Protein AF-A0A7Y4VKP8-F1 (afdb_monomer_lite)

Foldseek 3Di:
DPVVVVVVVVVVVVVVVVVVVVVVVVVVVVVVVVVVVVVVVVVVVVVVVVVVVVVVVVVVVVVVVVVVVVVLVVVLVVVLVVLLVVLVVLVVPDDPVLVVVLLVVVCVVPVPPQDDDLVRLQVVLVVVVPVDDSVCSSCVSCVSNLVSVCVNLVSLPVSPPDLVVSLVSLLVSLVSDDLSRLVSNVCVQSRDPVHHPPCCVSNVCNNCPPVPPDDPCVVVVVVD

pLDDT: mean 76.32, std 16.02, range [33.31, 97.38]

Sequence (224 aa):
IDKYLSYEQGGQFGDRFGATTSLFGGLTIVGLLYTIFLQREDLKIARETNRLSIEELQISNSRFAEQNKVLELQRFETTFFNLLNNLYNSRKKGSLQEAQEVHNQFYRSFNNFDCLDIKELQIRFNAKSQNISTHDHYLNYYEQFVRTFYAITDRVVSEIINEHDQDKYFKILSVSMNSRDRLMLWYFLNLRVNGRPIIYATYSQVIFKGLKTFHKSHKALLES

Radius of gyration: 43.33 Å; chains: 1; bounding box: 67×32×143 Å

Structure (mmCIF, N/CA/C/O backbone):
data_AF-A0A7Y4VKP8-F1
#
_entry.id   AF-A0A7Y4VKP8-F1
#
loop_
_atom_site.group_PDB
_atom_site.id
_atom_site.type_symbol
_atom_site.label_atom_id
_atom_site.label_alt_id
_atom_site.label_comp_id
_atom_site.label_asym_id
_atom_site.label_entity_id
_atom_site.label_seq_id
_atom_site.pdbx_PDB_ins_code
_atom_site.Cartn_x
_atom_site.Cartn_y
_atom_site.Cartn_z
_atom_site.occupancy
_atom_site.B_iso_or_equiv
_atom_site.auth_seq_id
_atom_site.auth_comp_id
_atom_site.auth_asym_id
_atom_site.auth_atom_id
_atom_site.pdbx_PDB_model_num
ATOM 1 N N . ILE A 1 1 ? -36.873 -17.073 104.212 1.00 52.22 1 ILE A N 1
ATOM 2 C CA . ILE A 1 1 ? -37.670 -16.085 103.441 1.00 52.22 1 ILE A CA 1
ATOM 3 C C . ILE A 1 1 ? -36.797 -15.385 102.382 1.00 52.22 1 ILE A C 1
ATOM 5 O O . ILE A 1 1 ? -37.314 -14.997 101.345 1.00 52.22 1 ILE A O 1
ATOM 9 N N . ASP A 1 2 ? -35.466 -15.388 102.522 1.00 55.72 2 ASP A N 1
ATOM 10 C CA . ASP A 1 2 ? -34.542 -14.656 101.631 1.00 55.72 2 ASP A CA 1
ATOM 11 C C . ASP A 1 2 ? -34.340 -15.215 100.212 1.00 55.72 2 ASP A C 1
ATOM 13 O O . ASP A 1 2 ? -33.911 -14.491 99.317 1.00 55.72 2 ASP A O 1
ATOM 17 N N . LYS A 1 3 ? -34.684 -16.484 99.951 1.00 54.81 3 LYS A N 1
ATOM 18 C CA . LYS A 1 3 ? -34.495 -17.092 98.618 1.00 54.81 3 LYS A CA 1
ATOM 19 C C . LYS A 1 3 ? -35.483 -16.565 97.563 1.00 54.81 3 LYS A C 1
ATOM 21 O O . LYS A 1 3 ? -35.182 -16.622 96.375 1.00 54.81 3 LYS A O 1
ATOM 26 N N . TYR A 1 4 ? -36.634 -16.039 97.990 1.00 54.97 4 TYR A N 1
ATOM 27 C CA . TYR A 1 4 ? -37.678 -15.537 97.089 1.00 54.97 4 TYR A CA 1
ATOM 28 C C . TYR A 1 4 ? -37.462 -14.064 96.691 1.00 54.97 4 TYR A C 1
ATOM 30 O O . TYR A 1 4 ? -37.666 -13.731 95.528 1.00 54.97 4 TYR A O 1
ATOM 38 N N . LEU A 1 5 ? -36.916 -13.220 97.583 1.00 55.19 5 LEU A N 1
ATOM 39 C CA . LEU A 1 5 ? -36.552 -11.827 97.257 1.00 55.19 5 LEU A CA 1
ATOM 40 C C . LEU A 1 5 ? -35.440 -11.725 96.195 1.00 55.19 5 LEU A C 1
ATOM 42 O O . LEU A 1 5 ? -35.451 -10.813 95.372 1.00 55.19 5 LEU A O 1
ATOM 46 N N . SER A 1 6 ? -34.496 -12.671 96.181 1.00 56.91 6 SER A N 1
ATOM 47 C CA . SER A 1 6 ? -33.396 -12.696 95.204 1.00 56.91 6 SER A CA 1
ATOM 48 C C . SER A 1 6 ? -33.865 -13.018 93.775 1.00 56.91 6 SER A C 1
ATOM 50 O O . SER A 1 6 ? -33.322 -12.469 92.817 1.00 56.91 6 SER A O 1
ATOM 52 N N . TYR A 1 7 ? -34.895 -13.858 93.621 1.00 57.22 7 TYR A N 1
ATOM 53 C CA . TYR A 1 7 ? -35.479 -14.193 92.315 1.00 57.22 7 TYR A CA 1
ATOM 54 C C . TYR A 1 7 ? -36.315 -13.042 91.742 1.00 57.22 7 TYR A C 1
ATOM 56 O O . TYR A 1 7 ? -36.283 -12.795 90.539 1.00 57.22 7 TYR A O 1
ATOM 64 N N . GLU A 1 8 ? -37.025 -12.309 92.598 1.00 59.91 8 GLU A N 1
ATOM 65 C CA . GLU A 1 8 ? -37.875 -11.180 92.207 1.00 59.91 8 GLU A CA 1
ATOM 66 C C . GLU A 1 8 ? -37.045 -9.945 91.806 1.00 59.91 8 GLU A C 1
ATOM 68 O O . GLU A 1 8 ? -37.351 -9.275 90.816 1.00 59.91 8 GLU A O 1
ATOM 73 N N . GLN A 1 9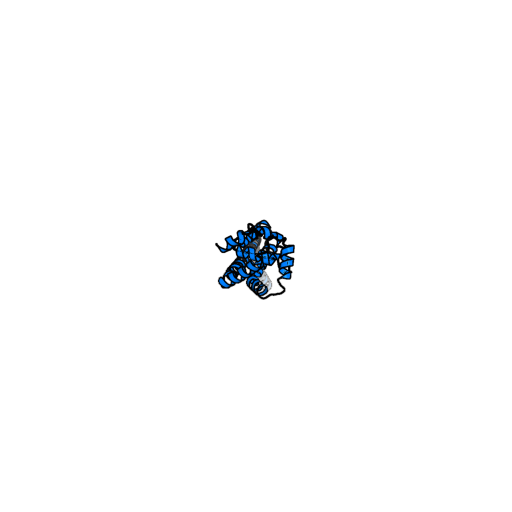 ? -35.914 -9.711 92.486 1.00 55.91 9 GLN A N 1
ATOM 74 C CA . GLN A 1 9 ? -34.922 -8.704 92.087 1.00 55.91 9 GLN A CA 1
ATOM 75 C C . GLN A 1 9 ? -34.218 -9.063 90.768 1.00 55.91 9 GLN A C 1
ATOM 77 O O . GLN A 1 9 ? -34.020 -8.183 89.932 1.00 55.91 9 GLN A O 1
ATOM 82 N N . GLY A 1 10 ? -33.890 -10.342 90.541 1.00 62.06 10 GLY A N 1
ATOM 83 C CA . GLY A 1 10 ? -33.348 -10.826 89.263 1.00 62.06 10 GLY A CA 1
ATOM 84 C C . GLY A 1 10 ? -34.360 -10.765 88.110 1.00 62.06 10 GLY A C 1
ATOM 85 O O . GLY A 1 10 ? -33.985 -10.437 86.985 1.00 62.06 10 GLY A O 1
ATOM 86 N N . GLY A 1 11 ? -35.644 -11.003 88.399 1.00 63.94 11 GLY A N 1
ATOM 87 C CA . GLY A 1 11 ? -36.757 -10.880 87.457 1.00 63.94 11 GLY A CA 1
ATOM 88 C C . GLY A 1 11 ? -37.003 -9.441 86.996 1.00 63.94 11 GLY A C 1
ATOM 89 O O . GLY A 1 11 ? -37.041 -9.199 85.795 1.00 63.94 11 GLY A O 1
ATOM 90 N N . GLN A 1 12 ? -37.073 -8.463 87.910 1.00 61.22 12 GLN A N 1
ATOM 91 C CA . GLN A 1 12 ? -37.215 -7.038 87.550 1.00 61.22 12 GLN A CA 1
ATOM 92 C C . GLN A 1 12 ? -35.986 -6.461 86.831 1.00 61.22 12 GLN A C 1
ATOM 94 O O . GLN A 1 12 ? -36.124 -5.559 86.000 1.00 61.22 12 GLN A O 1
ATOM 99 N N . PHE A 1 13 ? -34.784 -6.961 87.140 1.00 57.34 13 PHE A N 1
ATOM 100 C CA . PHE A 1 13 ? -33.581 -6.621 86.379 1.00 57.34 13 PHE A CA 1
ATOM 101 C C . PHE A 1 13 ? -33.689 -7.193 84.957 1.00 57.34 13 PHE A C 1
ATOM 103 O O . PHE A 1 13 ? -33.554 -6.450 83.987 1.00 57.34 13 PHE A O 1
ATOM 110 N N . GLY A 1 14 ? -34.032 -8.479 84.823 1.00 60.28 14 GLY A N 1
ATOM 111 C CA . GLY A 1 14 ? -34.252 -9.147 83.536 1.00 60.28 14 GLY A CA 1
ATOM 112 C C . GLY A 1 14 ? -35.316 -8.480 82.656 1.00 60.28 14 GLY A C 1
ATOM 113 O O . GLY A 1 14 ? -35.100 -8.346 81.454 1.00 60.28 14 GLY A O 1
ATOM 114 N N . ASP A 1 15 ? -36.404 -7.976 83.241 1.00 65.88 15 ASP A N 1
ATOM 115 C CA . ASP A 1 15 ? -37.512 -7.329 82.518 1.00 65.88 15 ASP A CA 1
ATOM 116 C C . ASP A 1 15 ? -37.100 -5.984 81.872 1.00 65.88 15 ASP A C 1
ATOM 118 O O . ASP A 1 15 ? -37.470 -5.668 80.739 1.00 65.88 15 ASP A O 1
ATOM 122 N N . ARG A 1 16 ? -36.229 -5.207 82.538 1.00 65.19 16 ARG A N 1
ATOM 123 C CA . ARG A 1 16 ? -35.669 -3.949 81.994 1.00 65.19 16 ARG A CA 1
ATOM 124 C C . ARG A 1 16 ? -34.599 -4.189 80.923 1.00 65.19 16 ARG A C 1
ATOM 126 O O . ARG A 1 16 ? -34.501 -3.420 79.959 1.00 65.19 16 ARG A O 1
ATOM 133 N N . PHE A 1 17 ? -33.815 -5.261 81.058 1.00 67.88 17 PHE A N 1
ATOM 134 C CA . PHE A 1 17 ? -32.862 -5.675 80.023 1.00 67.88 17 PHE A CA 1
ATOM 135 C C . PHE A 1 17 ? -33.572 -6.275 78.803 1.00 67.88 17 PHE A C 1
ATOM 137 O O . PHE A 1 17 ? -33.171 -5.974 77.684 1.00 67.88 17 PHE A O 1
ATOM 144 N N . GLY A 1 18 ? -34.683 -6.998 78.979 1.00 67.50 18 GLY A N 1
ATOM 145 C CA . GLY A 1 18 ? -35.498 -7.530 77.882 1.00 67.50 18 GLY A CA 1
ATOM 146 C C . GLY A 1 18 ? -36.061 -6.446 76.955 1.00 67.50 18 GLY A C 1
ATOM 147 O O . GLY A 1 18 ? -35.954 -6.565 75.731 1.00 67.50 18 GLY A O 1
ATOM 148 N N . ALA A 1 19 ? -36.580 -5.347 77.516 1.00 73.44 19 ALA A N 1
ATOM 149 C CA . ALA A 1 19 ? -37.045 -4.194 76.737 1.00 73.44 19 ALA A CA 1
ATOM 150 C C . ALA A 1 19 ? -35.902 -3.515 75.955 1.00 73.44 19 ALA A C 1
ATOM 152 O O . ALA A 1 19 ? -36.059 -3.171 74.784 1.00 73.44 19 ALA A O 1
ATOM 153 N N . THR A 1 20 ? -34.726 -3.385 76.575 1.00 78.62 20 THR A N 1
ATOM 154 C CA . THR A 1 20 ? -33.538 -2.775 75.957 1.00 78.62 20 THR A CA 1
ATOM 155 C C . THR A 1 20 ? -32.965 -3.657 74.842 1.00 78.62 20 THR A C 1
ATOM 157 O O . THR A 1 20 ? -32.691 -3.172 73.747 1.00 78.62 20 THR A O 1
ATOM 160 N N . THR A 1 21 ? -32.850 -4.968 75.067 1.00 77.81 21 THR A N 1
ATOM 161 C CA . THR A 1 21 ? -32.411 -5.948 74.060 1.00 77.81 21 THR A CA 1
ATOM 162 C C . THR A 1 21 ? -33.380 -6.018 72.881 1.00 77.81 21 THR A C 1
ATOM 164 O O . THR A 1 21 ? -32.940 -6.087 71.735 1.00 77.81 21 THR A O 1
ATOM 167 N N . SER A 1 22 ? -34.688 -5.930 73.134 1.00 78.75 22 SER A N 1
ATOM 168 C CA . SER A 1 22 ? -35.703 -5.892 72.073 1.00 78.75 22 SER A CA 1
ATOM 169 C C . SER A 1 22 ? -35.623 -4.604 71.246 1.00 78.75 22 SER A C 1
ATOM 171 O O . SER A 1 22 ? -35.747 -4.651 70.023 1.00 78.75 22 SER A O 1
ATOM 173 N N . LEU A 1 23 ? -35.343 -3.463 71.888 1.00 81.00 23 LEU A N 1
ATOM 174 C CA . LEU A 1 23 ? -35.129 -2.181 71.211 1.00 81.00 23 LEU A CA 1
ATOM 175 C C . LEU A 1 23 ? -33.873 -2.208 70.326 1.00 81.00 23 LEU A C 1
ATOM 177 O O . LEU A 1 23 ? -33.933 -1.799 69.167 1.00 81.00 23 LEU A O 1
ATOM 181 N N . PHE A 1 24 ? -32.755 -2.737 70.838 1.00 83.25 24 PHE A N 1
ATOM 182 C CA . PHE A 1 24 ? -31.538 -2.932 70.046 1.00 83.25 24 PHE A CA 1
ATOM 183 C C . PHE A 1 24 ? -31.768 -3.901 68.883 1.00 83.25 24 PHE A C 1
ATOM 185 O O . PHE A 1 24 ? -31.356 -3.595 67.770 1.00 83.25 24 PHE A O 1
ATOM 192 N N . GLY A 1 25 ? -32.491 -5.005 69.093 1.00 79.38 25 GLY A N 1
ATOM 193 C CA . GLY A 1 25 ? -32.860 -5.935 68.022 1.00 79.38 25 GLY A CA 1
ATOM 194 C C . GLY A 1 25 ? -33.688 -5.269 66.916 1.00 79.38 25 GLY A C 1
ATOM 195 O O . GLY A 1 25 ? -33.378 -5.427 65.735 1.00 79.38 25 GLY A O 1
ATOM 196 N N . GLY A 1 26 ? -34.687 -4.459 67.284 1.00 79.44 26 GLY A N 1
ATOM 197 C CA . GLY A 1 26 ? -35.479 -3.672 66.333 1.00 79.44 26 GLY A CA 1
ATOM 198 C C . GLY A 1 26 ? -34.640 -2.649 65.558 1.00 79.44 26 GLY A C 1
ATOM 199 O O . GLY A 1 26 ? -34.738 -2.571 64.333 1.00 79.44 26 GLY A O 1
ATOM 200 N N . LEU A 1 27 ? -33.759 -1.914 66.244 1.00 83.25 27 LEU A N 1
ATOM 201 C CA . LEU A 1 27 ? -32.829 -0.964 65.622 1.00 83.25 27 LEU A CA 1
ATOM 202 C C . LEU A 1 27 ? -31.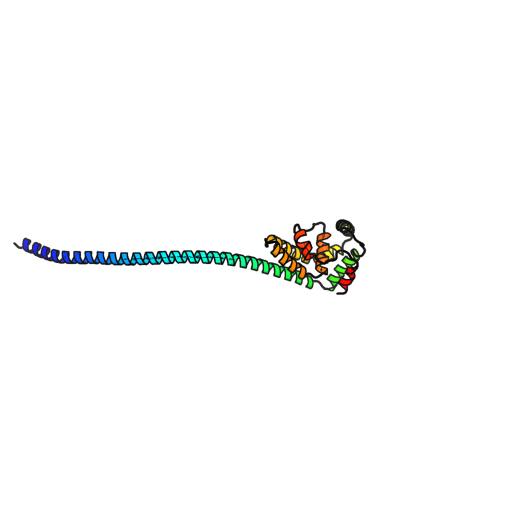819 -1.650 64.691 1.00 83.25 27 LEU A C 1
ATOM 204 O O . LEU A 1 27 ? -31.533 -1.118 63.620 1.00 83.25 27 LEU A O 1
ATOM 208 N N . THR A 1 28 ? -31.316 -2.838 65.039 1.00 88.00 28 THR A N 1
ATOM 209 C CA . THR A 1 28 ? -30.447 -3.638 64.161 1.00 88.00 28 THR A CA 1
ATOM 210 C C . THR A 1 28 ? -31.169 -4.040 62.876 1.00 88.00 28 THR A C 1
ATOM 212 O O . THR A 1 28 ? -30.583 -3.944 61.800 1.00 88.00 28 THR A O 1
ATOM 215 N N . ILE A 1 29 ? -32.446 -4.431 62.954 1.00 88.81 29 ILE A N 1
ATOM 216 C CA . ILE A 1 29 ? -33.253 -4.773 61.771 1.00 88.81 29 ILE A CA 1
ATOM 217 C C . ILE A 1 29 ? -33.477 -3.540 60.887 1.00 88.81 29 ILE A C 1
ATOM 219 O O . ILE A 1 29 ? -33.315 -3.627 59.671 1.00 88.81 29 ILE A O 1
ATOM 223 N N . VAL A 1 30 ? -33.793 -2.381 61.474 1.00 91.62 30 VAL A N 1
ATOM 224 C CA . VAL A 1 30 ? -33.939 -1.119 60.726 1.00 91.62 30 VAL A CA 1
ATOM 225 C C . VAL A 1 30 ? -32.622 -0.717 60.059 1.00 91.62 30 VAL A C 1
ATOM 227 O O . VAL A 1 30 ? -32.615 -0.380 58.876 1.00 91.62 30 VAL A O 1
ATOM 230 N N . GLY A 1 31 ? -31.504 -0.813 60.783 1.00 90.88 31 GLY A N 1
ATOM 231 C CA . GLY A 1 31 ? -30.169 -0.574 60.235 1.00 90.88 31 GLY A CA 1
ATOM 232 C C . GLY A 1 31 ? -29.847 -1.508 59.065 1.00 90.88 31 GLY A C 1
ATOM 233 O O . GLY A 1 31 ? -29.400 -1.046 58.019 1.00 90.88 31 GLY A O 1
ATOM 234 N N . LEU A 1 32 ? -30.160 -2.801 59.191 1.00 91.75 32 LEU A N 1
ATOM 235 C CA . LEU A 1 32 ? -29.971 -3.788 58.127 1.00 91.75 32 LEU A CA 1
ATOM 236 C C . LEU A 1 32 ? -30.839 -3.487 56.895 1.00 91.75 32 LEU A C 1
ATOM 238 O O . LEU A 1 32 ? -30.347 -3.553 55.770 1.00 91.75 32 LEU A O 1
ATOM 242 N N . LEU A 1 33 ? -32.112 -3.124 57.087 1.00 90.00 33 LEU A N 1
ATOM 243 C CA . LEU A 1 33 ? -33.014 -2.736 55.997 1.00 90.00 33 LEU A CA 1
ATOM 244 C C . LEU A 1 33 ? -32.513 -1.486 55.265 1.00 90.00 33 LEU A C 1
ATOM 246 O O . LEU A 1 33 ? -32.560 -1.441 54.034 1.00 90.00 33 LEU A O 1
ATOM 250 N N . TYR A 1 34 ? -31.993 -0.506 56.006 1.00 92.81 34 TYR A N 1
ATOM 251 C CA . TYR A 1 34 ? -31.375 0.685 55.432 1.00 92.81 34 TYR A CA 1
ATOM 252 C C . TYR A 1 34 ? -30.132 0.334 54.602 1.00 92.81 34 TYR A C 1
ATOM 254 O O . TYR A 1 34 ? -30.000 0.779 53.462 1.00 92.81 34 TYR A O 1
ATOM 262 N N . THR A 1 35 ? -29.259 -0.543 55.107 1.00 93.25 35 THR A N 1
ATOM 263 C CA . THR A 1 35 ? -28.104 -1.033 54.341 1.00 93.25 35 THR A CA 1
ATOM 264 C C . THR A 1 35 ? -28.524 -1.808 53.086 1.00 93.25 35 THR A C 1
ATOM 266 O O . THR A 1 35 ? -27.940 -1.595 52.028 1.00 93.25 35 THR A O 1
ATOM 269 N N . ILE A 1 36 ? -29.557 -2.658 53.150 1.00 92.50 36 ILE A N 1
ATOM 270 C CA . ILE A 1 36 ? -30.092 -3.374 51.975 1.00 92.50 36 ILE A CA 1
ATOM 271 C C . ILE A 1 36 ? -30.633 -2.390 50.930 1.00 92.50 36 ILE A C 1
ATOM 273 O O . ILE A 1 36 ? -30.484 -2.622 49.728 1.00 92.50 36 ILE A O 1
ATOM 277 N N . PHE A 1 37 ? -31.267 -1.300 51.367 1.00 94.50 37 PHE A N 1
ATOM 278 C CA . PHE A 1 37 ? -31.742 -0.257 50.464 1.00 94.50 37 PHE A CA 1
ATOM 279 C C . PHE A 1 37 ? -30.577 0.397 49.706 1.00 94.50 37 PHE A C 1
ATOM 281 O O . PHE A 1 37 ? -30.615 0.434 48.476 1.00 94.50 37 PHE A O 1
ATOM 288 N N . LEU A 1 38 ? -29.517 0.800 50.414 1.00 93.94 38 LEU A N 1
ATOM 289 C CA . LEU A 1 38 ? -28.308 1.367 49.802 1.00 93.94 38 LEU A CA 1
ATOM 290 C C . LEU A 1 38 ? -27.626 0.378 48.845 1.00 93.94 38 LEU A C 1
ATOM 292 O O . LEU A 1 38 ? -27.361 0.711 47.694 1.00 93.94 38 LEU A O 1
ATOM 296 N N . GLN A 1 39 ? -27.451 -0.882 49.259 1.00 93.44 39 GLN A N 1
ATOM 297 C CA . GLN A 1 39 ? -26.859 -1.927 48.411 1.00 93.44 39 GLN A CA 1
ATOM 298 C C . GLN A 1 39 ? -27.644 -2.153 47.110 1.00 93.44 39 GLN A C 1
ATOM 300 O O . GLN A 1 39 ? -27.062 -2.459 46.069 1.00 93.44 39 GLN A O 1
ATOM 305 N N . ARG A 1 40 ? -28.977 -2.018 47.139 1.00 95.38 40 ARG A N 1
ATOM 306 C CA . ARG A 1 40 ? -29.809 -2.122 45.930 1.00 95.38 40 ARG A CA 1
ATOM 307 C C . ARG A 1 40 ? -29.578 -0.960 44.971 1.00 95.38 40 ARG A C 1
ATOM 309 O O . ARG A 1 40 ? -29.655 -1.175 43.762 1.00 95.38 40 ARG A O 1
ATOM 316 N N . GLU A 1 41 ? -29.345 0.240 45.484 1.00 95.50 41 GLU A N 1
ATOM 317 C CA . GLU A 1 41 ? -29.022 1.413 44.673 1.00 95.50 41 GLU A CA 1
ATOM 318 C C . GLU A 1 41 ? -27.627 1.285 44.050 1.00 95.50 41 GLU A C 1
ATOM 320 O O . GLU A 1 41 ? -27.501 1.401 42.830 1.00 95.50 41 GLU A O 1
ATOM 325 N N . ASP A 1 42 ? -26.629 0.875 44.836 1.00 95.38 42 ASP A N 1
ATOM 326 C CA . ASP A 1 42 ? -25.274 0.595 44.347 1.00 95.38 42 ASP A CA 1
ATOM 327 C C . ASP A 1 42 ? -25.271 -0.476 43.246 1.00 95.38 42 ASP A C 1
ATOM 329 O O . ASP A 1 42 ? -24.622 -0.316 42.213 1.00 95.38 42 ASP A O 1
ATOM 333 N N . LEU A 1 43 ? -26.053 -1.552 43.406 1.00 94.88 43 LEU A N 1
ATOM 334 C CA . LEU A 1 43 ? -26.199 -2.593 42.382 1.00 94.88 43 LEU A CA 1
ATOM 335 C C . LEU A 1 43 ? -26.845 -2.073 41.092 1.00 94.88 43 LEU A C 1
ATOM 337 O O . LEU A 1 43 ? -26.502 -2.550 40.008 1.00 94.88 43 LEU A O 1
ATOM 341 N N . LYS A 1 44 ? -27.783 -1.122 41.182 1.00 96.12 44 LYS A N 1
ATOM 342 C CA . LYS A 1 44 ? -28.379 -0.492 39.994 1.00 96.12 44 LYS A CA 1
ATOM 343 C C . LYS A 1 44 ? -27.345 0.354 39.261 1.00 96.12 44 LYS A C 1
ATOM 345 O O . LYS A 1 44 ? -27.191 0.179 38.055 1.00 96.12 44 LYS A O 1
ATOM 350 N N . ILE A 1 45 ? -26.619 1.204 39.986 1.00 96.31 45 ILE A N 1
ATOM 351 C CA . ILE A 1 45 ? -25.558 2.045 39.421 1.00 96.31 45 ILE A CA 1
ATOM 352 C C . ILE A 1 45 ? -24.473 1.164 38.794 1.00 96.31 45 ILE A C 1
ATOM 354 O O . ILE A 1 45 ? -24.097 1.379 37.648 1.00 96.31 45 ILE A O 1
ATOM 358 N N . ALA A 1 46 ? -24.029 0.113 39.488 1.00 93.06 46 ALA A N 1
ATOM 359 C CA . ALA A 1 46 ? -23.014 -0.809 38.986 1.00 93.06 46 ALA A CA 1
ATOM 360 C C . ALA A 1 46 ? -23.437 -1.506 37.682 1.00 93.06 46 ALA A C 1
ATOM 362 O O . ALA A 1 46 ? -22.627 -1.636 36.764 1.00 93.06 46 ALA A O 1
ATOM 363 N N . ARG A 1 47 ? -24.703 -1.935 37.575 1.00 97.00 47 ARG A N 1
ATOM 364 C CA . ARG A 1 47 ? -25.243 -2.524 36.338 1.00 97.00 47 ARG A CA 1
ATOM 365 C C . ARG A 1 47 ? -25.271 -1.519 35.195 1.00 97.00 47 ARG A C 1
ATOM 367 O O . ARG A 1 47 ? -24.912 -1.882 34.080 1.00 97.00 47 ARG A O 1
ATOM 374 N N . GLU A 1 48 ? -25.668 -0.283 35.473 1.00 97.25 48 GLU A N 1
ATOM 375 C CA . GLU A 1 48 ? -25.713 0.766 34.457 1.00 97.25 48 GLU A CA 1
ATOM 376 C C . GLU A 1 48 ? -24.309 1.146 33.974 1.00 97.25 48 GLU A C 1
ATOM 378 O O . GLU A 1 48 ? -24.059 1.169 32.773 1.00 97.25 48 GLU A O 1
ATOM 383 N N . THR A 1 49 ? -23.353 1.321 34.888 1.00 95.62 49 THR A N 1
ATOM 384 C CA . THR A 1 49 ? -21.944 1.549 34.540 1.00 95.62 49 THR A CA 1
ATOM 385 C C . THR A 1 49 ? -21.370 0.391 33.725 1.00 95.62 49 THR A C 1
ATOM 387 O O . THR A 1 49 ? -20.652 0.617 32.754 1.00 95.62 49 THR A O 1
ATOM 390 N N . ASN A 1 50 ? -21.698 -0.859 34.073 1.00 96.69 50 ASN A N 1
ATOM 391 C CA . ASN A 1 50 ? -21.266 -2.020 33.298 1.00 96.69 50 ASN A CA 1
ATOM 392 C C . ASN A 1 50 ? -21.866 -2.015 31.883 1.00 96.69 50 ASN A C 1
ATOM 394 O O . ASN A 1 50 ? -21.142 -2.253 30.919 1.00 96.69 50 ASN A O 1
ATOM 398 N N . ARG A 1 51 ? -23.157 -1.680 31.749 1.00 97.38 51 ARG A N 1
ATOM 399 C CA . ARG A 1 51 ? -23.834 -1.549 30.451 1.00 97.38 51 ARG A CA 1
ATOM 400 C C . ARG A 1 51 ? -23.161 -0.488 29.577 1.00 97.38 51 ARG A C 1
ATOM 402 O O . ARG A 1 51 ? -22.805 -0.790 28.442 1.00 97.38 51 ARG A O 1
ATOM 409 N N . LEU A 1 52 ? -22.930 0.708 30.122 1.00 97.12 52 LEU A N 1
ATOM 410 C CA . LEU A 1 52 ? -22.235 1.792 29.422 1.00 97.12 52 LEU A CA 1
ATOM 411 C C . LEU A 1 52 ? -20.805 1.389 29.035 1.00 97.12 52 LEU A C 1
ATOM 413 O O . LEU A 1 52 ? -20.385 1.627 27.909 1.00 97.12 52 LEU A O 1
ATOM 417 N N . SER A 1 53 ? -20.083 0.698 29.923 1.00 95.19 53 SER A N 1
ATOM 418 C CA . SER A 1 53 ? -18.733 0.199 29.635 1.00 95.19 53 SER A CA 1
ATOM 419 C C . SER A 1 53 ? -18.718 -0.821 28.489 1.00 95.19 53 SER A C 1
ATOM 421 O O . SER A 1 53 ? -17.834 -0.773 27.635 1.00 95.19 53 SER A O 1
ATOM 423 N N . ILE A 1 54 ? -19.711 -1.715 28.415 1.00 97.12 54 ILE A N 1
ATOM 424 C CA . ILE A 1 54 ? -19.861 -2.650 27.289 1.00 97.12 54 ILE A CA 1
ATOM 425 C C . ILE A 1 54 ? -20.132 -1.887 25.985 1.00 97.12 54 ILE A C 1
ATOM 427 O O . ILE A 1 54 ? -19.534 -2.213 24.959 1.00 97.12 54 ILE A O 1
ATOM 431 N N . GLU A 1 55 ? -20.995 -0.872 26.013 1.00 97.25 55 GLU A N 1
ATOM 432 C CA . GLU A 1 55 ? -21.294 -0.038 24.840 1.00 97.25 55 GLU A CA 1
ATOM 433 C C . GLU A 1 55 ? -20.055 0.726 24.353 1.00 97.25 55 GLU A C 1
ATOM 435 O O . GLU A 1 55 ? -19.735 0.702 23.162 1.00 97.25 55 GLU A O 1
ATOM 440 N N . GLU A 1 56 ? -19.290 1.325 25.266 1.00 96.94 56 GLU A N 1
ATOM 441 C CA . GLU A 1 56 ? -18.024 1.987 24.945 1.00 96.94 56 GLU A CA 1
ATOM 442 C C . GLU A 1 56 ? -16.994 1.016 24.358 1.00 96.94 56 GLU A C 1
ATOM 444 O O . GLU A 1 56 ? -16.323 1.354 23.381 1.00 96.94 56 GLU A O 1
ATOM 449 N N . LEU A 1 57 ? -16.893 -0.207 24.892 1.00 96.50 57 LEU A N 1
ATOM 450 C CA . LEU A 1 57 ? -16.016 -1.245 24.344 1.00 96.50 57 LEU A CA 1
ATOM 451 C C . LEU A 1 57 ? -16.430 -1.653 22.927 1.00 96.50 57 LEU A C 1
ATOM 453 O O . LEU A 1 57 ? -15.566 -1.833 22.070 1.00 96.50 57 LEU A O 1
ATOM 457 N N . GLN A 1 58 ? -17.729 -1.769 22.648 1.00 96.62 58 GLN A N 1
ATOM 458 C CA . GLN A 1 58 ? -18.222 -2.070 21.300 1.00 96.62 58 GLN A CA 1
ATOM 459 C C . GLN A 1 58 ? -17.871 -0.955 20.306 1.00 96.62 58 GLN A C 1
ATOM 461 O O . GLN A 1 58 ? -17.386 -1.240 19.208 1.00 96.62 58 GLN A O 1
ATOM 466 N N . ILE A 1 59 ? -18.049 0.308 20.704 1.00 96.38 59 ILE A N 1
ATOM 467 C CA . ILE A 1 59 ? -17.662 1.475 19.897 1.00 96.38 59 ILE A CA 1
ATOM 468 C C . ILE A 1 59 ? -16.137 1.537 19.716 1.00 96.38 59 ILE A C 1
ATOM 470 O O . ILE A 1 59 ? -15.644 1.844 18.633 1.00 96.38 59 ILE A O 1
ATOM 474 N N . SER A 1 60 ? -15.367 1.236 20.760 1.00 94.38 60 SER A N 1
ATOM 475 C CA . SER A 1 60 ? -13.905 1.199 20.692 1.00 94.38 60 SER A CA 1
ATOM 476 C C . SER A 1 60 ? -13.420 0.114 19.727 1.00 94.38 60 SER A C 1
ATOM 478 O O . SER A 1 60 ? -12.583 0.380 18.867 1.00 94.38 60 SER A O 1
ATOM 480 N N . ASN A 1 61 ? -14.014 -1.081 19.786 1.00 95.12 61 ASN A N 1
ATOM 481 C CA . ASN A 1 61 ? -13.692 -2.185 18.883 1.00 95.12 61 ASN A CA 1
ATOM 482 C C . ASN A 1 61 ? -14.002 -1.848 17.419 1.00 95.12 61 ASN A C 1
ATOM 484 O O . ASN A 1 61 ? -13.208 -2.181 16.538 1.00 95.12 61 ASN A O 1
ATOM 488 N N . SER A 1 62 ? -15.119 -1.166 17.141 1.00 94.69 62 SER A N 1
ATOM 489 C CA . SER A 1 62 ? -15.447 -0.751 15.772 1.00 94.69 62 SER A CA 1
ATOM 490 C C . SER A 1 62 ? -14.469 0.303 15.245 1.00 94.69 62 SER A C 1
ATOM 492 O O . SER A 1 62 ? -13.968 0.163 14.128 1.00 94.69 62 SER A O 1
ATOM 494 N N . ARG A 1 63 ? -14.101 1.291 16.073 1.00 95.06 63 ARG A N 1
ATOM 495 C CA . ARG A 1 63 ? -13.059 2.279 15.746 1.00 95.06 63 ARG A CA 1
ATOM 496 C C . ARG A 1 63 ? -11.699 1.625 15.523 1.00 95.06 63 ARG A C 1
ATOM 498 O O . ARG A 1 63 ? -11.001 1.986 14.582 1.00 95.06 63 ARG A O 1
ATOM 505 N N . PHE A 1 64 ? -11.327 0.651 16.350 1.00 94.56 64 PHE A N 1
ATOM 506 C CA . PHE A 1 64 ? -10.074 -0.085 16.198 1.00 94.56 64 PHE A CA 1
ATOM 507 C C . PHE A 1 64 ? -10.041 -0.878 14.885 1.00 94.56 64 PHE A C 1
ATOM 509 O O . PHE A 1 64 ? -9.033 -0.871 14.182 1.00 94.56 64 PHE A O 1
ATOM 516 N N . ALA A 1 65 ? -11.157 -1.504 14.500 1.00 94.50 65 ALA A N 1
ATOM 517 C CA . ALA A 1 65 ? -11.268 -2.192 13.217 1.00 94.50 65 ALA A CA 1
ATOM 518 C C . ALA A 1 65 ? -11.112 -1.232 12.022 1.00 94.50 65 ALA A C 1
ATOM 520 O O . ALA A 1 65 ? -10.459 -1.579 11.039 1.00 94.50 65 ALA A O 1
ATOM 521 N N . GLU A 1 66 ? -11.672 -0.023 12.100 1.00 94.00 66 GLU A N 1
ATOM 522 C CA . GLU A 1 66 ? -11.491 1.010 11.074 1.00 94.00 66 GLU A CA 1
ATOM 523 C C . GLU A 1 66 ? -10.044 1.523 11.023 1.00 94.00 66 GLU A C 1
ATOM 525 O O . GLU A 1 66 ? -9.448 1.594 9.947 1.00 94.00 66 GLU A O 1
ATOM 530 N N . GLN A 1 67 ? -9.436 1.790 12.182 1.00 92.56 67 GLN A N 1
ATOM 531 C CA . GLN A 1 67 ? -8.031 2.190 12.283 1.00 92.56 67 GLN A CA 1
ATOM 532 C C . GLN A 1 67 ? -7.089 1.130 11.710 1.00 92.56 67 GLN A C 1
ATOM 534 O O . GLN A 1 67 ? -6.151 1.482 10.998 1.00 92.56 67 GLN A O 1
ATOM 539 N N . ASN A 1 68 ? -7.349 -0.156 11.953 1.00 94.81 68 ASN A N 1
ATOM 540 C CA . ASN A 1 68 ? -6.545 -1.236 11.384 1.00 94.81 68 ASN A CA 1
ATOM 541 C C . ASN A 1 68 ? -6.559 -1.214 9.853 1.00 94.81 68 ASN A C 1
ATOM 543 O O . ASN A 1 68 ? -5.497 -1.329 9.248 1.00 94.81 68 ASN A O 1
ATOM 547 N N . LYS A 1 69 ? -7.717 -0.971 9.224 1.00 91.62 69 LYS A N 1
ATOM 548 C CA . LYS A 1 69 ? -7.806 -0.839 7.759 1.00 91.62 69 LYS A CA 1
ATOM 549 C C . LYS A 1 69 ? -6.974 0.336 7.240 1.00 91.62 69 LYS A C 1
ATOM 551 O O . LYS A 1 69 ? -6.275 0.206 6.238 1.00 91.62 69 LYS A O 1
ATOM 556 N N . VAL A 1 70 ? -7.018 1.477 7.932 1.00 93.56 70 VAL A N 1
ATOM 557 C CA . VAL A 1 70 ? -6.195 2.648 7.583 1.00 93.56 70 VAL A CA 1
ATOM 558 C C . VAL A 1 70 ? -4.706 2.333 7.737 1.00 93.56 70 VAL A C 1
ATOM 560 O O . VAL A 1 70 ? -3.917 2.668 6.856 1.00 93.56 70 VAL A O 1
ATOM 563 N N . LEU A 1 71 ? -4.315 1.660 8.820 1.00 95.38 71 LEU A N 1
ATOM 564 C CA . LEU A 1 71 ? -2.929 1.265 9.072 1.00 95.38 71 LEU A CA 1
ATOM 565 C C . LEU A 1 71 ? -2.411 0.272 8.027 1.00 95.38 71 LEU A C 1
ATOM 567 O O . LEU A 1 71 ? -1.263 0.389 7.602 1.00 95.38 71 LEU A O 1
ATOM 571 N N . GLU A 1 72 ? -3.227 -0.690 7.600 1.00 91.81 72 GLU A N 1
ATOM 572 C CA . GLU A 1 72 ? -2.876 -1.622 6.524 1.00 91.81 72 GLU A CA 1
ATOM 573 C C . GLU A 1 72 ? -2.611 -0.879 5.213 1.00 91.81 72 GLU A C 1
ATOM 575 O O . GLU A 1 72 ? -1.552 -1.070 4.609 1.00 91.81 72 GLU A O 1
ATOM 580 N N . LEU A 1 73 ? -3.499 0.045 4.832 1.00 92.69 73 LEU A N 1
ATOM 581 C CA . LEU A 1 73 ? -3.301 0.876 3.645 1.00 92.69 73 LEU A CA 1
ATOM 582 C C . LEU A 1 73 ? -2.037 1.741 3.764 1.00 92.69 73 LEU A C 1
ATOM 584 O O . LEU A 1 73 ? -1.230 1.782 2.839 1.00 92.69 73 LEU A O 1
ATOM 588 N N . GLN A 1 74 ? -1.804 2.375 4.916 1.00 95.19 74 GLN A N 1
ATOM 589 C CA . GLN A 1 74 ? -0.597 3.173 5.153 1.00 95.19 74 GLN A CA 1
ATOM 590 C C . GLN A 1 74 ? 0.686 2.337 5.072 1.00 95.19 74 GLN A C 1
ATOM 592 O O . GLN A 1 74 ? 1.684 2.793 4.509 1.00 95.19 74 GLN A O 1
ATOM 597 N N . ARG A 1 75 ? 0.687 1.112 5.614 1.00 95.12 75 ARG A N 1
ATOM 598 C CA . ARG A 1 75 ? 1.826 0.181 5.523 1.00 95.12 75 ARG A CA 1
ATOM 599 C C . ARG A 1 75 ? 2.101 -0.221 4.078 1.00 95.12 75 ARG A C 1
ATOM 601 O O . ARG A 1 75 ? 3.268 -0.233 3.666 1.00 95.12 75 ARG A O 1
ATOM 608 N N . PHE A 1 76 ? 1.045 -0.513 3.319 1.00 95.56 76 PHE A N 1
ATOM 609 C CA . PHE A 1 76 ? 1.149 -0.776 1.890 1.00 95.56 76 PHE A CA 1
ATOM 610 C C . PHE A 1 76 ? 1.758 0.428 1.165 1.00 95.56 76 PHE A C 1
ATOM 612 O O . PHE A 1 76 ? 2.792 0.275 0.516 1.00 95.56 76 PHE A O 1
ATOM 619 N N . GLU A 1 77 ? 1.177 1.622 1.321 1.00 95.12 77 GLU A N 1
ATOM 620 C CA . GLU A 1 77 ? 1.610 2.834 0.619 1.00 95.12 77 GLU A CA 1
ATOM 621 C C . GLU A 1 77 ? 3.046 3.211 0.980 1.00 95.12 77 GLU A C 1
ATOM 623 O O . GLU A 1 77 ? 3.850 3.506 0.098 1.00 95.12 77 GLU A O 1
ATOM 628 N N . THR A 1 78 ? 3.413 3.111 2.258 1.00 96.75 78 THR A N 1
ATOM 629 C CA . THR A 1 78 ? 4.786 3.354 2.719 1.00 96.75 78 THR A CA 1
ATOM 630 C C . THR A 1 78 ? 5.766 2.417 2.017 1.00 96.75 78 THR A C 1
ATOM 632 O O . THR A 1 78 ? 6.767 2.863 1.456 1.00 96.75 78 THR A O 1
ATOM 635 N N . THR A 1 79 ? 5.471 1.115 1.990 1.00 95.06 79 THR A N 1
ATOM 636 C CA . THR A 1 79 ? 6.313 0.132 1.294 1.00 95.06 79 THR A CA 1
ATOM 637 C C . THR A 1 79 ? 6.358 0.393 -0.210 1.00 95.06 79 THR A C 1
ATOM 639 O O . THR A 1 79 ? 7.437 0.377 -0.801 1.00 95.06 79 THR A O 1
ATOM 642 N N . PHE A 1 80 ? 5.211 0.680 -0.827 1.00 95.62 80 PHE A N 1
ATOM 643 C CA . PHE A 1 80 ? 5.096 0.996 -2.248 1.00 95.62 80 PHE A CA 1
ATOM 644 C C . PHE A 1 80 ? 5.972 2.196 -2.625 1.00 95.62 80 PHE A C 1
ATOM 646 O O . PHE A 1 80 ? 6.797 2.088 -3.532 1.00 95.62 80 PHE A O 1
ATOM 653 N N . PHE A 1 81 ? 5.864 3.314 -1.903 1.00 94.69 81 PHE A N 1
ATOM 654 C CA . PHE A 1 81 ? 6.654 4.513 -2.184 1.00 94.69 81 PHE A CA 1
ATOM 655 C C . PHE A 1 81 ? 8.139 4.326 -1.859 1.00 94.69 81 PHE A C 1
ATOM 657 O O . PHE A 1 81 ? 8.986 4.859 -2.574 1.00 94.69 81 PHE A O 1
ATOM 664 N N . ASN A 1 82 ? 8.486 3.511 -0.860 1.00 93.81 82 ASN A N 1
ATOM 665 C CA . ASN A 1 82 ? 9.877 3.133 -0.603 1.00 93.81 82 ASN A CA 1
ATOM 666 C C . ASN A 1 82 ? 10.468 2.314 -1.760 1.00 93.81 82 ASN A C 1
ATOM 668 O O . ASN A 1 82 ? 11.580 2.594 -2.208 1.00 93.81 82 ASN A O 1
ATOM 672 N N . LEU A 1 83 ? 9.723 1.340 -2.291 1.00 91.56 83 LEU A N 1
ATOM 673 C CA . LEU A 1 83 ? 10.136 0.577 -3.471 1.00 91.56 83 LEU A CA 1
ATOM 674 C C . LEU A 1 83 ? 10.213 1.465 -4.720 1.00 91.56 83 LEU A C 1
ATOM 676 O O . LEU A 1 83 ? 11.156 1.335 -5.501 1.00 91.56 83 LEU A O 1
ATOM 680 N N . LEU A 1 84 ? 9.282 2.406 -4.883 1.00 91.44 84 LEU A N 1
ATOM 681 C CA . LEU A 1 84 ? 9.294 3.386 -5.969 1.00 91.44 84 LEU A CA 1
ATOM 682 C C . LEU A 1 84 ? 10.533 4.292 -5.898 1.00 91.44 84 LEU A C 1
ATOM 684 O O . LEU A 1 84 ? 11.210 4.513 -6.904 1.00 91.44 84 LEU A O 1
ATOM 688 N N . ASN A 1 85 ? 10.878 4.759 -4.698 1.00 90.06 85 ASN A N 1
ATOM 689 C CA . ASN A 1 85 ? 12.096 5.521 -4.446 1.00 90.06 85 ASN A CA 1
ATOM 690 C C . ASN A 1 85 ? 13.348 4.682 -4.715 1.00 90.06 85 ASN A C 1
ATOM 692 O O . ASN A 1 85 ? 14.304 5.184 -5.302 1.00 90.06 85 ASN A O 1
ATOM 696 N N . ASN A 1 86 ? 13.347 3.398 -4.353 1.00 86.19 86 ASN A N 1
ATOM 697 C CA . ASN A 1 86 ? 14.441 2.487 -4.683 1.00 86.19 86 ASN A CA 1
ATOM 698 C C . ASN A 1 86 ? 14.593 2.314 -6.196 1.00 86.19 86 ASN A C 1
ATOM 700 O O . ASN A 1 86 ? 15.708 2.428 -6.697 1.00 86.19 86 ASN A O 1
ATOM 704 N N . LEU A 1 87 ? 13.494 2.140 -6.935 1.00 84.25 87 LEU A N 1
ATOM 705 C CA . LEU A 1 87 ? 13.496 2.079 -8.398 1.00 84.25 87 LEU A CA 1
ATOM 706 C C . LEU A 1 87 ? 14.055 3.373 -9.007 1.00 84.25 87 LEU A C 1
ATOM 708 O O . LEU A 1 87 ? 14.887 3.329 -9.915 1.00 84.25 87 LEU A O 1
ATOM 712 N N . TYR A 1 88 ? 13.669 4.530 -8.463 1.00 81.00 88 TYR A N 1
ATOM 713 C CA . TYR A 1 88 ? 14.228 5.823 -8.851 1.00 81.00 88 TYR A CA 1
ATOM 714 C C . TYR A 1 88 ? 15.737 5.910 -8.561 1.00 81.00 88 TYR A C 1
ATOM 716 O O . TYR A 1 88 ? 16.503 6.329 -9.428 1.00 81.00 88 TYR A O 1
ATOM 724 N N . ASN A 1 89 ? 16.179 5.488 -7.377 1.00 77.25 89 ASN A N 1
ATOM 725 C CA . ASN A 1 89 ? 17.573 5.570 -6.941 1.00 77.25 89 ASN A CA 1
ATOM 726 C C . ASN A 1 89 ? 18.483 4.577 -7.670 1.00 77.25 89 ASN A C 1
ATOM 728 O O . ASN A 1 89 ? 19.631 4.910 -7.962 1.00 77.25 89 ASN A O 1
ATOM 732 N N . SER A 1 90 ? 17.981 3.393 -8.024 1.00 71.31 90 SER A N 1
ATOM 733 C CA . SER A 1 90 ? 18.699 2.427 -8.859 1.00 71.31 90 SER A CA 1
ATOM 734 C C . SER A 1 90 ? 19.089 3.020 -10.214 1.00 71.31 90 SER A C 1
ATOM 736 O O . SER A 1 90 ? 20.148 2.675 -10.725 1.00 71.31 90 SER A O 1
ATOM 738 N N . ARG A 1 91 ? 18.321 3.984 -10.749 1.00 66.94 91 ARG A N 1
ATOM 739 C CA . ARG A 1 91 ? 18.699 4.727 -11.966 1.00 66.94 91 ARG A CA 1
ATOM 740 C C . ARG A 1 91 ? 19.883 5.671 -11.764 1.00 66.94 91 ARG A C 1
ATOM 742 O O . ARG A 1 91 ? 20.629 5.905 -12.704 1.00 66.94 91 ARG A O 1
ATOM 749 N N . LYS A 1 92 ? 20.047 6.239 -10.564 1.00 64.50 92 LYS A N 1
ATOM 750 C CA . LYS A 1 92 ? 21.114 7.211 -10.264 1.00 64.50 92 LYS A CA 1
ATOM 751 C C . LYS A 1 92 ? 22.461 6.565 -9.954 1.00 64.50 92 LYS A C 1
ATOM 753 O O . LYS A 1 92 ? 23.475 7.248 -10.023 1.00 64.50 92 LYS A O 1
ATOM 758 N N . LYS A 1 93 ? 22.465 5.294 -9.543 1.00 60.47 93 LYS A N 1
ATOM 759 C CA . LYS A 1 93 ? 23.678 4.605 -9.082 1.00 60.47 93 LYS A CA 1
ATOM 760 C C . LYS A 1 93 ? 24.614 4.177 -10.215 1.00 60.47 93 LYS A C 1
ATOM 762 O O . LYS A 1 93 ? 25.802 4.040 -9.957 1.00 60.47 93 LYS A O 1
ATOM 767 N N . GLY A 1 94 ? 24.107 3.976 -11.431 1.00 60.53 94 GL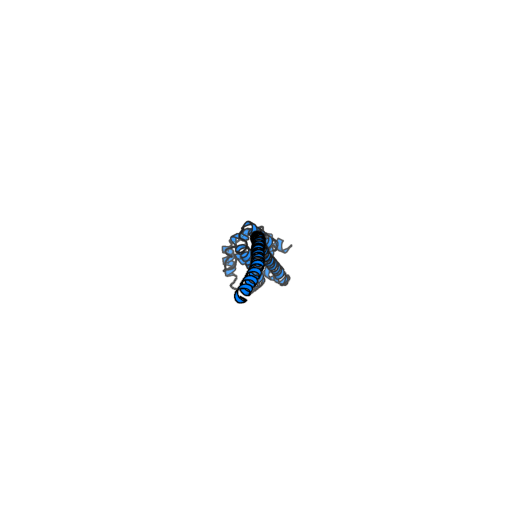Y A N 1
ATOM 768 C CA . GLY A 1 94 ? 24.958 3.765 -12.603 1.00 60.53 94 GLY A CA 1
ATOM 769 C C . GLY A 1 94 ? 25.450 5.096 -13.165 1.00 60.53 94 GLY A C 1
ATOM 770 O O . GLY A 1 94 ? 24.728 6.096 -13.096 1.00 60.53 94 GLY A O 1
ATOM 771 N N . SER A 1 95 ? 26.657 5.131 -13.736 1.00 60.44 95 SER A N 1
ATOM 772 C CA . SER A 1 95 ? 27.079 6.329 -14.460 1.00 60.44 95 SER A CA 1
ATOM 773 C C . SER A 1 95 ? 26.128 6.541 -15.647 1.00 60.44 95 SER A C 1
ATOM 775 O O . SER A 1 95 ? 25.724 5.594 -16.328 1.00 60.44 95 SER A O 1
ATOM 777 N N . LEU A 1 96 ? 25.712 7.789 -15.890 1.00 64.56 96 LEU A N 1
ATOM 778 C CA . LEU A 1 96 ? 24.847 8.118 -17.031 1.00 64.56 96 LEU A CA 1
ATOM 779 C C . LEU A 1 96 ? 25.466 7.623 -18.354 1.00 64.56 96 LEU A C 1
ATOM 781 O O . LEU A 1 96 ? 24.735 7.235 -19.262 1.00 64.56 96 LEU A O 1
ATOM 785 N N . GLN A 1 97 ? 26.801 7.602 -18.419 1.00 65.62 97 GLN A N 1
ATOM 786 C CA . GLN A 1 97 ? 27.588 7.093 -19.539 1.00 65.62 97 GLN A CA 1
ATOM 787 C C . GLN A 1 97 ? 27.430 5.580 -19.719 1.00 65.62 97 GLN A C 1
ATOM 789 O O . GLN A 1 97 ? 27.058 5.160 -20.808 1.00 65.62 97 GLN A O 1
ATOM 794 N N . GLU A 1 98 ? 27.588 4.768 -18.669 1.00 65.81 98 GLU A N 1
ATOM 795 C CA . GLU A 1 98 ? 27.358 3.314 -18.744 1.00 65.81 98 GLU A CA 1
ATOM 796 C C . GLU A 1 98 ? 25.926 2.993 -19.187 1.00 65.81 98 GLU A C 1
ATOM 798 O O . GLU A 1 98 ? 25.713 2.167 -20.073 1.00 65.81 98 GLU A O 1
ATOM 803 N N . ALA A 1 99 ? 24.931 3.701 -18.640 1.00 65.00 99 ALA A N 1
ATOM 804 C CA . ALA A 1 99 ? 23.532 3.527 -19.034 1.00 65.00 99 ALA A CA 1
ATOM 805 C C . ALA A 1 99 ? 23.318 3.813 -20.531 1.00 65.00 99 ALA A C 1
ATOM 807 O O . ALA A 1 99 ? 22.601 3.089 -21.227 1.00 65.00 99 ALA A O 1
ATOM 808 N N . GLN A 1 100 ? 23.933 4.890 -21.031 1.00 68.88 100 GLN A N 1
ATOM 809 C CA . GLN A 1 100 ? 23.868 5.293 -22.434 1.00 68.88 100 GLN A CA 1
ATOM 810 C C . GLN A 1 100 ? 24.607 4.311 -23.341 1.00 68.88 100 GLN A C 1
ATOM 812 O O . GLN A 1 100 ? 24.101 3.985 -24.412 1.00 68.88 100 GLN A O 1
ATOM 817 N N . GLU A 1 101 ? 25.772 3.817 -22.933 1.00 68.12 101 GLU A N 1
ATOM 818 C CA . GLU A 1 101 ? 26.546 2.832 -23.685 1.00 6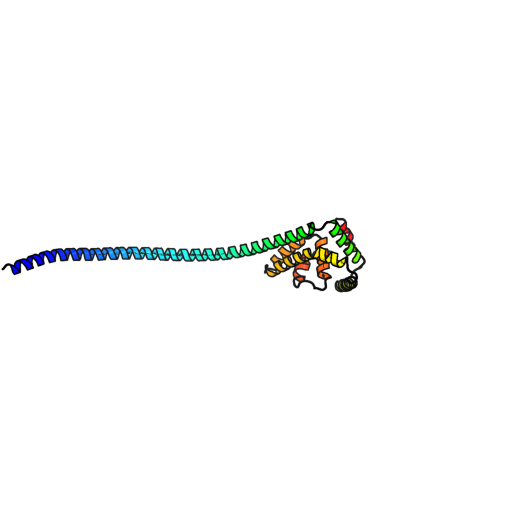8.12 101 GLU A CA 1
ATOM 819 C C . GLU A 1 101 ? 25.790 1.512 -23.811 1.00 68.12 101 GLU A C 1
ATOM 821 O O . GLU A 1 101 ? 25.605 1.021 -24.926 1.00 68.12 101 GLU A O 1
ATOM 826 N N . VAL A 1 102 ? 25.267 0.994 -22.697 1.00 65.75 102 VAL A N 1
ATOM 827 C CA . VAL A 1 102 ? 24.437 -0.216 -22.650 1.00 65.75 102 VAL A CA 1
ATOM 828 C C . VAL A 1 102 ? 23.202 -0.055 -23.542 1.00 65.75 102 VAL A C 1
ATOM 830 O O . VAL A 1 102 ? 22.902 -0.928 -24.362 1.00 65.75 102 VAL A O 1
ATOM 833 N N . HIS A 1 103 ? 22.524 1.092 -23.458 1.00 68.12 103 HIS A N 1
ATOM 834 C CA . HIS A 1 103 ? 21.370 1.395 -24.300 1.00 68.12 103 HIS A CA 1
ATOM 835 C C . HIS A 1 103 ? 21.731 1.493 -25.789 1.00 68.12 103 HIS A C 1
ATOM 837 O O . HIS A 1 103 ? 21.038 0.921 -26.627 1.00 68.12 103 HIS A O 1
ATOM 843 N N . ASN A 1 104 ? 22.820 2.179 -26.138 1.00 69.19 104 ASN A N 1
ATOM 844 C CA . ASN A 1 104 ? 23.254 2.368 -27.522 1.00 69.19 104 ASN A CA 1
ATOM 845 C C . ASN A 1 104 ? 23.727 1.057 -28.158 1.00 69.19 104 ASN A C 1
ATOM 847 O O . ASN A 1 104 ? 23.429 0.796 -29.325 1.00 69.19 104 ASN A O 1
ATOM 851 N N . GLN A 1 105 ? 24.447 0.222 -27.408 1.00 67.25 105 GLN A N 1
ATOM 852 C CA . GLN A 1 105 ? 24.872 -1.103 -27.859 1.00 67.25 105 GLN A CA 1
ATOM 853 C C . GLN A 1 105 ? 23.671 -2.025 -28.083 1.00 67.25 105 GLN A C 1
ATOM 855 O O . GLN A 1 105 ? 23.599 -2.706 -29.113 1.00 67.25 105 GLN A O 1
ATOM 860 N N . PHE A 1 106 ? 22.695 -1.998 -27.169 1.00 68.75 106 PHE A N 1
ATOM 861 C CA . PHE A 1 106 ? 21.430 -2.700 -27.349 1.00 68.75 106 PHE A CA 1
ATOM 862 C C . PHE A 1 106 ? 20.703 -2.169 -28.586 1.00 68.75 106 PHE A C 1
ATOM 864 O O . PHE A 1 106 ? 20.448 -2.924 -29.517 1.00 68.75 106 PHE A O 1
ATOM 871 N N . TYR A 1 107 ? 20.477 -0.860 -28.682 1.00 67.38 107 TYR A N 1
ATOM 872 C CA . TYR A 1 107 ? 19.800 -0.246 -29.820 1.00 67.38 107 TYR A CA 1
ATOM 873 C C . TYR A 1 107 ? 20.451 -0.611 -31.153 1.00 67.38 107 TYR A C 1
ATOM 875 O O . TYR A 1 107 ? 19.764 -1.088 -32.045 1.00 67.38 107 TYR A O 1
ATOM 883 N N . ARG A 1 108 ? 21.775 -0.481 -31.297 1.00 67.38 108 ARG A N 1
ATOM 884 C CA . ARG A 1 108 ? 22.498 -0.892 -32.517 1.00 67.38 108 ARG A CA 1
ATOM 885 C C . ARG A 1 108 ? 22.301 -2.369 -32.839 1.00 67.38 108 ARG A C 1
ATOM 887 O O . ARG A 1 108 ? 22.233 -2.740 -34.007 1.00 67.38 108 ARG A O 1
ATOM 894 N N . SER A 1 109 ? 22.171 -3.204 -31.812 1.00 63.56 109 SER A N 1
ATOM 895 C CA . SER A 1 109 ? 21.888 -4.625 -31.982 1.00 63.56 109 SER A CA 1
ATOM 896 C C . SER A 1 109 ? 20.482 -4.895 -32.518 1.00 63.56 109 SER A C 1
ATOM 898 O O . SER A 1 109 ? 20.321 -5.956 -33.128 1.00 63.56 109 SER A O 1
ATOM 900 N N . PHE A 1 110 ? 19.534 -3.957 -32.343 1.00 62.50 110 PHE A N 1
ATOM 901 C CA . PHE A 1 110 ? 18.122 -4.081 -32.733 1.00 62.50 110 PHE A CA 1
ATOM 902 C C . PHE A 1 110 ? 17.608 -3.085 -33.796 1.00 62.50 110 PHE A C 1
ATOM 904 O O . PHE A 1 110 ? 16.528 -3.284 -34.340 1.00 62.50 110 PHE A O 1
ATOM 911 N N . ASN A 1 111 ? 18.366 -2.046 -34.151 1.00 59.88 111 ASN A N 1
ATOM 912 C CA . ASN A 1 111 ? 17.943 -0.981 -35.072 1.00 59.88 111 ASN A CA 1
ATOM 913 C C . ASN A 1 111 ? 17.848 -1.430 -36.541 1.00 59.88 111 ASN A C 1
ATOM 915 O O . ASN A 1 111 ? 17.205 -0.766 -37.343 1.00 59.88 111 ASN A O 1
ATOM 919 N N . ASN A 1 112 ? 18.472 -2.555 -36.896 1.00 57.81 112 ASN A N 1
ATOM 920 C CA . ASN A 1 112 ? 18.403 -3.119 -38.249 1.00 57.81 112 ASN A CA 1
ATOM 921 C C . ASN A 1 112 ? 17.202 -4.067 -38.438 1.00 57.81 112 ASN A C 1
ATOM 923 O O . ASN A 1 112 ? 17.116 -4.744 -39.459 1.00 57.81 112 ASN A O 1
ATOM 927 N N . PHE A 1 113 ? 16.308 -4.178 -37.451 1.00 59.66 113 PHE A N 1
ATOM 928 C CA . PHE A 1 113 ? 15.104 -4.999 -37.558 1.00 59.66 113 P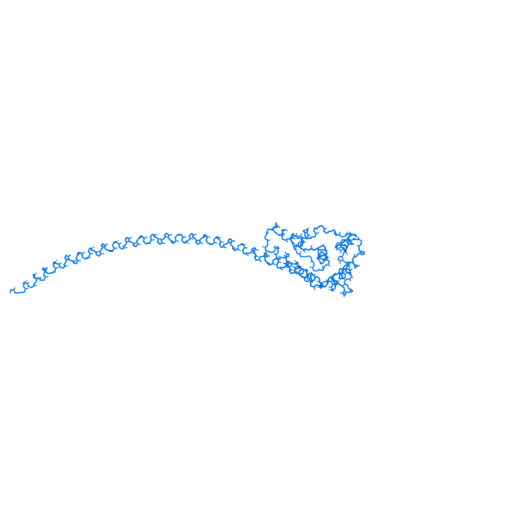HE A CA 1
ATOM 929 C C . PHE A 1 113 ? 13.937 -4.130 -38.041 1.00 59.66 113 PHE A C 1
ATOM 931 O O . PHE A 1 113 ? 13.403 -3.331 -37.276 1.00 59.66 113 PHE A O 1
ATOM 938 N N . ASP A 1 114 ? 13.562 -4.270 -39.317 1.00 54.31 114 ASP A N 1
ATOM 939 C CA . ASP A 1 114 ? 12.602 -3.369 -39.978 1.00 54.31 114 ASP A CA 1
ATOM 940 C C . ASP A 1 114 ? 11.174 -3.439 -39.416 1.00 54.31 114 ASP A C 1
ATOM 942 O O . ASP A 1 114 ? 10.484 -2.428 -39.366 1.00 54.31 114 ASP A O 1
ATOM 946 N N . CYS A 1 115 ? 10.732 -4.590 -38.929 1.00 52.25 115 CYS A N 1
ATOM 947 C CA . CYS A 1 115 ? 9.566 -4.766 -38.065 1.00 52.25 115 CYS A CA 1
ATOM 948 C C . CYS A 1 115 ? 9.412 -6.265 -37.866 1.00 52.25 115 CYS A C 1
ATOM 950 O O . CYS A 1 115 ? 9.533 -7.038 -38.814 1.00 52.25 115 CYS A O 1
ATOM 952 N N . LEU A 1 116 ? 9.191 -6.703 -36.636 1.00 51.19 116 LEU A N 1
ATOM 953 C CA . LEU A 1 116 ? 9.048 -8.121 -36.360 1.00 51.19 116 LEU A CA 1
ATOM 954 C C . LEU A 1 116 ? 7.939 -8.308 -35.331 1.00 51.19 116 LEU A C 1
ATOM 956 O O . LEU A 1 116 ? 7.875 -7.588 -34.333 1.00 51.19 116 LEU A O 1
ATOM 960 N N . ASP A 1 117 ? 7.069 -9.282 -35.598 1.00 59.41 117 ASP A N 1
ATOM 961 C CA . ASP A 1 117 ? 6.227 -9.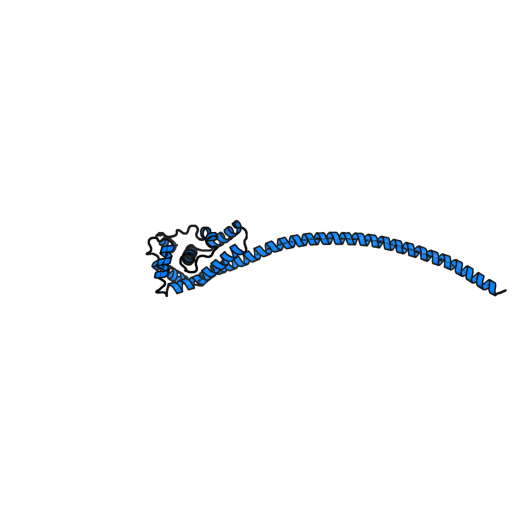909 -34.580 1.00 59.41 117 ASP A CA 1
ATOM 962 C C . ASP A 1 117 ? 7.100 -10.249 -33.355 1.00 59.41 117 ASP A C 1
ATOM 964 O O . ASP A 1 117 ? 8.272 -10.609 -33.496 1.00 59.41 117 ASP A O 1
ATOM 968 N N . ILE A 1 118 ? 6.547 -10.138 -32.143 1.00 61.44 118 ILE A N 1
ATOM 969 C CA . ILE A 1 118 ? 7.246 -10.430 -30.880 1.00 61.44 118 ILE A CA 1
ATOM 970 C C . ILE A 1 118 ? 7.903 -11.813 -30.935 1.00 61.44 118 ILE A C 1
ATOM 972 O O . ILE A 1 118 ? 9.019 -11.975 -30.445 1.00 61.44 118 ILE A O 1
ATOM 976 N N . LYS A 1 119 ? 7.254 -12.787 -31.582 1.00 66.88 119 LYS A N 1
ATOM 977 C CA . LYS A 1 119 ? 7.814 -14.131 -31.785 1.00 66.88 119 LYS A CA 1
ATOM 978 C C . LYS A 1 119 ? 9.090 -14.114 -32.621 1.00 66.88 119 LYS A C 1
ATOM 980 O O . LYS A 1 119 ? 10.076 -14.751 -32.267 1.00 66.88 119 LYS A O 1
ATOM 985 N N . GLU A 1 120 ? 9.095 -13.351 -33.701 1.00 66.06 120 GLU A N 1
ATOM 986 C CA . GLU A 1 120 ? 10.236 -13.246 -34.603 1.00 66.06 120 GLU A CA 1
ATOM 987 C C . GLU A 1 120 ? 11.385 -12.443 -33.963 1.00 66.06 120 GLU A C 1
ATOM 989 O O . GLU A 1 120 ? 12.559 -12.781 -34.133 1.00 66.06 120 GLU A O 1
ATOM 994 N N . LEU A 1 121 ? 11.063 -11.450 -33.123 1.00 67.50 121 LEU A N 1
ATOM 995 C CA . LEU A 1 121 ? 12.046 -10.790 -32.259 1.00 67.50 121 LEU A CA 1
ATOM 996 C C . LEU A 1 121 ? 12.658 -11.758 -31.249 1.00 67.50 121 LEU A C 1
ATOM 998 O O . LEU A 1 121 ? 13.872 -11.752 -31.092 1.00 67.50 121 LEU A O 1
ATOM 1002 N N . GLN A 1 122 ? 11.852 -12.590 -30.583 1.00 68.06 122 GLN A N 1
ATOM 1003 C CA . GLN A 1 122 ? 12.332 -13.590 -29.623 1.00 68.06 122 GLN A CA 1
ATOM 1004 C C . GLN A 1 122 ? 13.252 -14.623 -30.285 1.00 68.06 122 GLN A C 1
ATOM 1006 O O . GLN A 1 122 ? 14.330 -14.902 -29.763 1.00 68.06 122 GLN A O 1
ATOM 1011 N N . ILE A 1 123 ? 12.871 -15.156 -31.453 1.00 70.38 123 ILE A N 1
ATOM 1012 C CA . ILE A 1 123 ? 13.686 -16.119 -32.214 1.00 70.38 123 ILE A CA 1
ATOM 1013 C C . ILE A 1 123 ? 15.055 -15.513 -32.543 1.00 70.38 123 ILE A C 1
ATOM 1015 O O . ILE A 1 123 ? 16.096 -16.118 -32.277 1.00 70.38 123 ILE A O 1
ATOM 1019 N N . ARG A 1 124 ? 15.074 -14.285 -33.070 1.00 66.75 124 ARG A N 1
ATOM 1020 C CA . ARG A 1 124 ? 16.320 -13.604 -33.452 1.00 66.75 124 ARG A CA 1
ATOM 1021 C C . ARG A 1 124 ? 17.131 -13.123 -32.252 1.00 66.75 124 ARG A C 1
ATOM 1023 O O . ARG A 1 124 ? 18.359 -13.119 -32.316 1.00 66.75 124 ARG A O 1
ATOM 1030 N N . PHE A 1 125 ? 16.464 -12.754 -31.160 1.00 66.25 125 PHE A N 1
ATOM 1031 C CA . PHE A 1 125 ? 17.092 -12.435 -29.881 1.00 66.25 125 PHE A CA 1
ATOM 1032 C C . PHE A 1 125 ? 17.869 -13.641 -29.348 1.00 66.25 125 PHE A C 1
ATOM 1034 O O . PHE A 1 125 ? 19.062 -13.518 -29.075 1.00 66.25 125 PHE A O 1
ATOM 1041 N N . ASN A 1 126 ? 17.230 -14.813 -29.314 1.00 66.31 126 ASN A N 1
ATOM 1042 C CA . ASN A 1 126 ? 17.841 -16.063 -28.859 1.00 66.31 126 ASN A CA 1
ATOM 1043 C C . ASN A 1 126 ? 18.977 -16.542 -29.783 1.00 66.31 126 ASN A C 1
ATOM 1045 O O . ASN A 1 126 ? 19.960 -17.110 -29.316 1.00 66.31 126 ASN A O 1
ATOM 1049 N N . ALA A 1 127 ? 18.888 -16.288 -31.094 1.00 65.81 127 ALA A N 1
ATOM 1050 C CA . ALA A 1 127 ? 19.959 -16.626 -32.038 1.00 65.81 127 ALA A CA 1
ATOM 1051 C C . ALA A 1 127 ? 21.218 -15.756 -31.850 1.00 65.81 127 ALA A C 1
ATOM 1053 O O . ALA A 1 127 ? 22.341 -16.218 -32.047 1.00 65.81 127 ALA A O 1
ATOM 1054 N N . LYS A 1 128 ? 21.049 -14.486 -31.457 1.00 62.88 128 LYS A N 1
ATOM 1055 C CA . LYS A 1 128 ? 22.155 -13.535 -31.243 1.00 62.88 128 LYS A CA 1
ATOM 1056 C C . LYS A 1 128 ? 22.734 -13.614 -29.825 1.00 62.88 128 LYS A C 1
ATOM 1058 O O . LYS A 1 128 ? 23.896 -13.264 -29.621 1.00 62.88 128 LYS A O 1
ATOM 1063 N N . SER A 1 129 ? 21.969 -14.142 -28.868 1.00 57.25 129 SER A N 1
ATOM 1064 C CA . SER A 1 129 ? 22.391 -14.421 -27.492 1.00 57.25 129 SER A CA 1
ATOM 1065 C C . SER A 1 129 ? 23.316 -15.649 -27.370 1.00 57.25 129 SER A C 1
ATOM 1067 O O . SER A 1 129 ? 23.390 -16.253 -26.314 1.00 57.25 129 SER A O 1
ATOM 1069 N N . GLN A 1 130 ? 24.017 -16.071 -28.422 1.00 53.34 130 GLN A N 1
ATOM 1070 C CA . GLN A 1 130 ? 25.043 -17.126 -28.338 1.00 53.34 130 GLN A CA 1
ATOM 1071 C C . GLN A 1 130 ? 26.483 -16.573 -28.405 1.00 53.34 130 GLN A C 1
ATOM 1073 O O . GLN A 1 130 ? 27.430 -17.332 -28.260 1.00 53.34 130 GLN A O 1
ATOM 1078 N N . ASN A 1 131 ? 26.665 -15.250 -28.554 1.00 53.78 131 ASN A N 1
ATOM 1079 C CA . ASN A 1 131 ? 27.974 -14.570 -28.654 1.00 53.78 131 ASN A CA 1
ATOM 1080 C C . ASN A 1 131 ? 28.201 -13.516 -27.533 1.00 53.78 131 ASN A C 1
ATOM 1082 O O . ASN A 1 131 ? 28.677 -12.411 -27.783 1.00 53.78 131 ASN A O 1
ATOM 1086 N N . ILE A 1 132 ? 27.777 -13.805 -26.297 1.00 53.81 132 ILE A N 1
ATOM 1087 C CA . ILE A 1 132 ? 27.414 -12.800 -25.281 1.00 53.81 132 ILE A CA 1
ATOM 1088 C C . ILE A 1 132 ? 28.587 -12.286 -24.422 1.00 53.81 132 ILE A C 1
ATOM 1090 O O . ILE A 1 132 ? 29.098 -12.994 -23.565 1.00 53.81 132 ILE A O 1
ATOM 1094 N N . SER A 1 133 ? 28.881 -10.988 -24.520 1.00 56.00 133 SER A N 1
ATOM 1095 C CA . SER A 1 133 ? 29.360 -10.188 -23.371 1.00 56.00 133 SER A CA 1
ATOM 1096 C C . SER A 1 133 ? 28.455 -8.976 -23.119 1.00 56.00 133 SER A C 1
ATOM 1098 O O . SER A 1 133 ? 28.145 -8.629 -21.982 1.00 56.00 133 SER A O 1
ATOM 1100 N N . THR A 1 134 ? 27.929 -8.382 -24.192 1.00 53.91 134 THR A N 1
ATOM 1101 C CA . THR A 1 134 ? 27.041 -7.211 -24.161 1.00 53.91 134 THR A CA 1
ATOM 1102 C C . THR A 1 134 ? 25.638 -7.520 -23.637 1.00 53.91 134 THR A C 1
ATOM 1104 O O . THR A 1 134 ? 25.026 -6.676 -22.988 1.00 53.91 134 THR A O 1
ATOM 1107 N N . HIS A 1 135 ? 25.125 -8.730 -23.872 1.00 55.19 135 HIS A N 1
ATOM 1108 C CA . HIS A 1 135 ? 23.802 -9.155 -23.402 1.00 55.19 135 HIS A CA 1
ATOM 1109 C C . HIS A 1 135 ? 23.774 -9.446 -21.894 1.00 55.19 135 HIS A C 1
ATOM 1111 O O . HIS A 1 135 ? 22.851 -8.995 -21.220 1.00 55.19 135 HIS A O 1
ATOM 1117 N N . ASP A 1 136 ? 24.802 -10.095 -21.344 1.00 61.41 136 ASP A N 1
ATOM 1118 C CA . ASP A 1 136 ? 24.907 -10.320 -19.898 1.00 61.41 136 ASP A CA 1
ATOM 1119 C C . ASP A 1 136 ? 25.149 -9.006 -19.162 1.00 61.41 136 ASP A C 1
ATOM 1121 O O . ASP A 1 136 ? 24.494 -8.731 -18.162 1.00 61.41 136 ASP A O 1
ATOM 1125 N N . HIS A 1 137 ? 26.011 -8.137 -19.697 1.00 62.06 137 HIS A N 1
ATOM 1126 C CA . HIS A 1 137 ? 26.237 -6.816 -19.117 1.00 62.06 137 HIS A CA 1
ATOM 1127 C C . HIS A 1 137 ? 24.947 -5.975 -19.074 1.00 62.06 137 HIS A C 1
ATOM 1129 O O . HIS A 1 137 ? 24.629 -5.369 -18.052 1.00 62.06 137 HIS A O 1
ATOM 1135 N N . TYR A 1 138 ? 24.146 -6.014 -20.144 1.00 63.66 138 TYR A N 1
ATOM 1136 C CA . TYR A 1 138 ? 22.848 -5.343 -20.221 1.00 63.66 138 TYR A CA 1
ATOM 1137 C C . TYR A 1 138 ? 21.811 -5.929 -19.253 1.00 63.66 138 TYR A C 1
ATOM 1139 O O . TYR A 1 138 ? 21.139 -5.182 -18.535 1.00 63.66 138 TYR A O 1
ATOM 1147 N N . LEU A 1 139 ? 21.661 -7.259 -19.232 1.00 65.00 139 LEU A N 1
ATOM 1148 C CA . LEU A 1 139 ? 20.708 -7.924 -18.346 1.00 65.00 139 LEU A CA 1
ATOM 1149 C C . LEU A 1 139 ? 21.062 -7.669 -16.885 1.00 65.00 139 LEU A C 1
ATOM 1151 O O . LEU A 1 139 ? 20.159 -7.351 -16.120 1.00 65.00 139 LEU A O 1
ATOM 1155 N N . ASN A 1 140 ? 22.347 -7.731 -16.532 1.00 69.00 140 ASN A N 1
ATOM 1156 C CA . ASN A 1 140 ? 22.833 -7.493 -15.176 1.00 69.00 140 ASN A CA 1
ATOM 1157 C C . ASN A 1 140 ? 22.643 -6.030 -14.749 1.00 69.00 140 ASN A C 1
ATOM 1159 O O . ASN A 1 140 ? 22.228 -5.776 -13.620 1.00 69.00 140 ASN A O 1
ATOM 1163 N N . TYR A 1 141 ? 22.866 -5.065 -15.652 1.00 71.38 141 TYR A N 1
ATOM 1164 C CA . TYR A 1 141 ? 22.660 -3.643 -15.355 1.00 71.38 141 TYR A CA 1
ATOM 1165 C C . TYR A 1 141 ? 21.197 -3.337 -14.994 1.00 71.38 141 TYR A C 1
ATOM 1167 O O . TYR A 1 141 ? 20.913 -2.634 -14.023 1.00 71.38 141 TYR A O 1
ATOM 1175 N N . TYR A 1 142 ? 20.248 -3.896 -15.751 1.00 73.62 142 TYR A N 1
ATOM 1176 C CA . TYR A 1 142 ? 18.816 -3.662 -15.534 1.00 73.62 142 TYR A CA 1
ATOM 1177 C C . TYR A 1 142 ? 18.150 -4.687 -14.614 1.00 73.62 142 TYR A C 1
ATOM 1179 O O . TYR A 1 142 ? 16.977 -4.523 -14.272 1.00 73.62 142 TYR A O 1
ATOM 1187 N N . GLU A 1 143 ? 18.868 -5.714 -14.164 1.00 75.94 143 GLU A N 1
ATOM 1188 C CA . GLU A 1 143 ? 18.298 -6.789 -13.356 1.00 75.94 143 GLU A CA 1
ATOM 1189 C C . GLU A 1 143 ? 17.664 -6.247 -12.074 1.00 75.94 143 GLU A C 1
ATOM 1191 O O . GLU A 1 143 ? 16.506 -6.547 -11.777 1.00 75.94 143 GLU A O 1
ATOM 1196 N N . GLN A 1 144 ? 18.387 -5.396 -11.342 1.00 78.44 144 GLN A N 1
ATOM 1197 C CA . GLN A 1 144 ? 17.882 -4.807 -10.103 1.00 78.44 144 GLN A CA 1
ATOM 1198 C C . GLN A 1 144 ? 16.652 -3.923 -10.349 1.00 78.44 144 GLN A C 1
ATOM 1200 O O . GLN A 1 144 ? 15.707 -3.938 -9.554 1.00 78.44 144 GLN A O 1
ATOM 1205 N N . PHE A 1 145 ? 16.645 -3.171 -11.453 1.00 81.88 145 PHE A N 1
ATOM 1206 C CA . PHE A 1 145 ? 15.507 -2.345 -11.849 1.00 81.88 145 PHE A CA 1
ATOM 1207 C C . PHE A 1 145 ? 14.272 -3.215 -12.102 1.00 81.88 145 PHE A C 1
ATOM 1209 O O . PHE A 1 145 ? 13.210 -2.961 -11.536 1.00 81.88 145 PHE A O 1
ATOM 1216 N N . VAL A 1 146 ? 14.422 -4.286 -12.885 1.00 80.56 146 VAL A N 1
ATOM 1217 C CA . VAL A 1 146 ? 13.308 -5.175 -13.223 1.00 80.56 146 VAL A CA 1
ATOM 1218 C C . VAL A 1 146 ? 12.827 -5.972 -12.011 1.00 80.56 146 VAL A C 1
ATOM 1220 O O . VAL A 1 146 ? 11.622 -6.111 -11.820 1.00 80.56 146 VAL A O 1
ATOM 1223 N N . ARG A 1 147 ? 13.732 -6.441 -11.144 1.00 83.31 147 ARG A N 1
ATOM 1224 C CA . ARG A 1 147 ? 13.364 -7.098 -9.878 1.00 83.31 147 ARG A CA 1
ATOM 1225 C C . ARG A 1 147 ? 12.539 -6.172 -8.989 1.00 83.31 147 ARG A C 1
ATOM 1227 O O . ARG A 1 147 ? 11.517 -6.592 -8.454 1.00 83.31 147 ARG A O 1
ATOM 1234 N N . THR A 1 148 ? 12.950 -4.909 -8.872 1.00 87.19 148 THR A N 1
ATOM 1235 C CA . THR A 1 148 ? 12.208 -3.907 -8.093 1.00 87.19 148 THR A CA 1
ATOM 1236 C C . THR A 1 148 ? 10.849 -3.620 -8.729 1.00 87.19 148 THR A C 1
ATOM 1238 O O . THR A 1 148 ? 9.846 -3.576 -8.025 1.00 87.19 148 THR A O 1
ATOM 1241 N N . PHE A 1 149 ? 10.792 -3.493 -10.058 1.00 87.50 149 PHE A N 1
ATOM 1242 C CA . PHE A 1 149 ? 9.536 -3.341 -10.789 1.00 87.50 149 PHE A CA 1
ATOM 1243 C C . PHE A 1 149 ? 8.585 -4.514 -10.517 1.00 87.50 149 PHE A C 1
ATOM 1245 O O . PHE A 1 149 ? 7.434 -4.282 -10.158 1.00 87.50 149 PHE A O 1
ATOM 1252 N N . TYR A 1 150 ? 9.071 -5.755 -10.606 1.00 85.69 150 TYR A N 1
ATOM 1253 C CA . TYR A 1 150 ? 8.259 -6.934 -10.317 1.00 85.69 150 TYR A CA 1
ATOM 1254 C C . TYR A 1 150 ? 7.744 -6.957 -8.887 1.00 85.69 150 TYR A C 1
ATOM 1256 O O . TYR A 1 150 ? 6.559 -7.205 -8.692 1.00 85.69 150 TYR A O 1
ATOM 1264 N N . ALA A 1 151 ? 8.595 -6.644 -7.909 1.00 88.56 151 ALA A N 1
ATOM 1265 C CA . ALA A 1 151 ? 8.183 -6.566 -6.513 1.00 88.56 151 ALA A CA 1
ATOM 1266 C C . ALA A 1 151 ? 7.061 -5.535 -6.306 1.00 88.56 151 ALA A C 1
ATOM 1268 O O . ALA A 1 151 ? 6.110 -5.803 -5.579 1.00 88.56 151 ALA A O 1
ATOM 1269 N N . ILE A 1 152 ? 7.132 -4.379 -6.979 1.00 91.00 152 ILE A N 1
ATOM 1270 C CA . ILE A 1 152 ? 6.061 -3.375 -6.932 1.00 91.00 152 ILE A CA 1
ATOM 1271 C C . ILE A 1 152 ? 4.786 -3.929 -7.572 1.00 91.00 152 ILE A C 1
ATOM 1273 O O . ILE A 1 152 ? 3.721 -3.846 -6.966 1.00 91.00 152 ILE A O 1
ATOM 1277 N N . THR A 1 153 ? 4.874 -4.494 -8.780 1.00 89.69 153 THR A N 1
ATOM 1278 C CA . THR A 1 153 ? 3.681 -4.975 -9.488 1.00 89.69 153 THR A CA 1
ATOM 1279 C C . THR A 1 153 ? 3.005 -6.137 -8.774 1.00 89.69 153 THR A C 1
ATOM 1281 O O . THR A 1 153 ? 1.784 -6.154 -8.679 1.00 89.69 153 THR A O 1
ATOM 1284 N N . ASP A 1 154 ? 3.785 -7.073 -8.239 1.00 88.81 154 ASP A N 1
ATOM 1285 C CA . ASP A 1 154 ? 3.283 -8.226 -7.495 1.00 88.81 154 ASP A CA 1
ATOM 1286 C C . ASP A 1 154 ? 2.592 -7.787 -6.201 1.00 88.81 154 ASP A C 1
ATOM 1288 O O . ASP A 1 154 ? 1.482 -8.223 -5.901 1.00 88.81 154 ASP A O 1
ATOM 1292 N N . ARG A 1 155 ? 3.184 -6.823 -5.485 1.00 91.56 155 ARG A N 1
ATOM 1293 C CA . ARG A 1 155 ? 2.595 -6.252 -4.271 1.00 91.56 155 ARG A CA 1
ATOM 1294 C C . ARG A 1 155 ? 1.281 -5.517 -4.540 1.00 91.56 155 ARG A C 1
ATOM 1296 O O . ARG A 1 155 ? 0.333 -5.681 -3.784 1.00 91.56 155 ARG A O 1
ATOM 1303 N N . VAL A 1 156 ? 1.207 -4.721 -5.611 1.00 92.38 156 VAL A N 1
ATOM 1304 C CA . VAL A 1 156 ? -0.037 -4.028 -5.995 1.00 92.38 156 VAL A CA 1
ATOM 1305 C C . VAL A 1 156 ? -1.148 -5.041 -6.269 1.00 92.38 156 VAL A C 1
ATOM 1307 O O . VAL A 1 156 ? -2.250 -4.865 -5.766 1.00 92.38 156 VAL A O 1
ATOM 1310 N N . VAL A 1 157 ? -0.873 -6.114 -7.016 1.00 90.00 157 VAL A N 1
ATOM 1311 C CA . VAL A 1 157 ? -1.908 -7.111 -7.344 1.00 90.00 157 VAL A CA 1
ATOM 1312 C C . VAL A 1 157 ? -2.290 -7.976 -6.143 1.00 90.00 157 VAL A C 1
ATOM 1314 O O . VAL A 1 157 ? -3.454 -8.340 -6.008 1.00 90.00 157 VAL A O 1
ATOM 1317 N N . SER A 1 158 ? -1.332 -8.318 -5.280 1.00 89.44 158 SER A N 1
ATOM 1318 C CA . SER A 1 158 ? -1.580 -9.195 -4.130 1.00 89.44 158 SER A CA 1
ATOM 1319 C C . SER A 1 158 ? -2.270 -8.495 -2.959 1.00 89.44 158 SER A C 1
ATOM 1321 O O . SER A 1 158 ? -3.072 -9.129 -2.278 1.00 89.44 158 SER A O 1
ATOM 1323 N N . GLU A 1 159 ? -1.988 -7.211 -2.716 1.00 91.56 159 GLU A N 1
ATOM 1324 C CA . GLU A 1 159 ? -2.500 -6.490 -1.539 1.00 91.56 159 GLU A CA 1
ATOM 1325 C C . GLU A 1 159 ? -3.672 -5.547 -1.853 1.00 91.56 159 GLU A C 1
ATOM 1327 O O . GLU A 1 159 ? -4.452 -5.232 -0.955 1.00 91.56 159 GLU A O 1
ATOM 1332 N N . ILE A 1 160 ? -3.852 -5.117 -3.108 1.00 91.06 160 ILE A N 1
ATOM 1333 C CA . ILE A 1 160 ? -4.975 -4.255 -3.506 1.00 91.06 160 ILE A CA 1
ATOM 1334 C C . ILE A 1 160 ? -6.031 -5.086 -4.228 1.00 91.06 160 ILE A C 1
ATOM 1336 O O . ILE A 1 160 ? -5.820 -5.542 -5.345 1.00 91.06 160 ILE A O 1
ATOM 1340 N N . ILE A 1 161 ? -7.197 -5.248 -3.602 1.00 86.38 161 ILE A N 1
ATOM 1341 C CA . ILE A 1 161 ? -8.284 -6.094 -4.125 1.00 86.38 161 ILE A CA 1
ATOM 1342 C C . ILE A 1 161 ? -9.001 -5.433 -5.315 1.00 86.38 161 ILE A C 1
ATOM 1344 O O . ILE A 1 161 ? -9.409 -6.108 -6.255 1.00 86.38 161 ILE A O 1
ATOM 1348 N N . ASN A 1 162 ? -9.182 -4.111 -5.271 1.00 88.38 162 ASN A N 1
ATOM 1349 C CA . ASN A 1 162 ? -9.960 -3.368 -6.259 1.00 88.38 162 ASN A CA 1
ATOM 1350 C C . ASN A 1 162 ? -9.125 -3.033 -7.504 1.00 88.38 162 ASN A C 1
ATOM 1352 O O . ASN A 1 162 ? -8.113 -2.340 -7.405 1.00 88.38 162 ASN A O 1
ATOM 1356 N N . GLU A 1 163 ? -9.600 -3.437 -8.681 1.00 85.75 163 GLU A N 1
ATOM 1357 C CA . GLU A 1 163 ? -8.961 -3.149 -9.971 1.00 85.75 163 GLU A CA 1
ATOM 1358 C C . GLU A 1 163 ? -8.803 -1.639 -10.234 1.00 85.75 163 GLU A C 1
ATOM 1360 O O . GLU A 1 163 ? -7.775 -1.204 -10.752 1.00 85.75 163 GLU A O 1
ATOM 1365 N N . HIS A 1 164 ? -9.766 -0.814 -9.808 1.00 87.50 164 HIS A N 1
ATOM 1366 C CA . HIS A 1 164 ? -9.664 0.644 -9.927 1.00 87.50 164 HIS A CA 1
ATOM 1367 C C . HIS A 1 164 ? -8.472 1.205 -9.134 1.00 87.50 164 HIS A C 1
ATOM 1369 O O . HIS A 1 164 ? -7.748 2.086 -9.606 1.00 87.50 164 HIS A O 1
ATOM 1375 N N . ASP A 1 165 ? -8.242 0.681 -7.930 1.00 89.62 165 ASP A N 1
ATOM 1376 C CA . ASP A 1 165 ? -7.150 1.140 -7.077 1.00 89.62 165 ASP A CA 1
ATOM 1377 C C . ASP A 1 165 ? -5.808 0.571 -7.553 1.00 89.62 165 ASP A C 1
ATOM 1379 O O . ASP A 1 165 ? -4.803 1.282 -7.541 1.00 89.62 165 ASP A O 1
ATOM 1383 N N . GLN A 1 166 ? -5.787 -0.657 -8.084 1.00 91.00 166 GLN A N 1
ATOM 1384 C CA . GLN A 1 166 ? -4.617 -1.195 -8.784 1.00 91.00 166 GLN A CA 1
ATOM 1385 C C . GLN A 1 166 ? -4.207 -0.293 -9.960 1.00 91.00 166 GLN A C 1
ATOM 1387 O O . GLN A 1 166 ? -3.037 0.083 -10.070 1.00 91.00 166 GLN A O 1
ATOM 1392 N N . ASP A 1 167 ? -5.161 0.118 -10.805 1.00 89.75 167 ASP A N 1
ATOM 1393 C CA . ASP A 1 167 ? -4.915 1.020 -11.937 1.00 89.75 167 ASP A CA 1
ATOM 1394 C C . ASP A 1 167 ? -4.339 2.371 -11.479 1.00 89.75 167 ASP A C 1
ATOM 1396 O O . ASP A 1 167 ? -3.383 2.875 -12.077 1.00 89.75 167 ASP A O 1
ATOM 1400 N N . LYS A 1 168 ? -4.827 2.928 -10.360 1.00 92.06 168 LYS A N 1
ATOM 1401 C CA . LYS A 1 168 ? -4.236 4.125 -9.737 1.00 92.06 168 LYS A CA 1
ATOM 1402 C C . LYS A 1 168 ? -2.744 3.924 -9.432 1.00 92.06 168 LYS A C 1
ATOM 1404 O O . LYS A 1 168 ? -1.932 4.764 -9.832 1.00 92.06 168 LYS A O 1
ATOM 1409 N N . TYR A 1 169 ? -2.354 2.836 -8.765 1.00 93.38 169 TYR A N 1
ATOM 1410 C CA . TYR A 1 169 ? -0.942 2.590 -8.431 1.00 93.38 169 TYR A CA 1
ATOM 1411 C C . TYR A 1 169 ? -0.091 2.261 -9.667 1.00 93.38 169 TYR A C 1
ATOM 1413 O O . TYR A 1 169 ? 1.044 2.736 -9.768 1.00 93.38 169 TYR A O 1
ATOM 1421 N N . PHE A 1 170 ? -0.630 1.541 -10.655 1.00 91.69 170 PHE A N 1
ATOM 1422 C CA . PHE A 1 170 ? 0.069 1.303 -11.922 1.00 91.69 170 PHE A CA 1
ATOM 1423 C C . PHE A 1 170 ? 0.274 2.580 -12.733 1.00 91.69 170 PHE A C 1
ATOM 1425 O O . PHE A 1 170 ? 1.332 2.745 -13.341 1.00 91.69 170 PHE A O 1
ATOM 1432 N N . LYS A 1 171 ? -0.670 3.525 -12.706 1.00 90.25 171 LYS A N 1
ATOM 1433 C CA . LYS A 1 171 ? -0.483 4.858 -13.297 1.00 90.25 171 LYS A CA 1
ATOM 1434 C C . LYS A 1 171 ? 0.643 5.622 -12.606 1.00 90.25 171 LYS A C 1
ATOM 1436 O O . LYS A 1 171 ? 1.497 6.176 -13.297 1.00 90.25 171 LYS A O 1
ATOM 1441 N N . ILE A 1 172 ? 0.692 5.611 -11.271 1.00 92.38 172 ILE A N 1
ATOM 1442 C CA . ILE A 1 172 ? 1.785 6.240 -10.508 1.00 92.38 172 ILE A CA 1
ATOM 1443 C C . ILE A 1 172 ? 3.132 5.617 -10.899 1.00 92.38 172 ILE A C 1
ATOM 1445 O O . ILE A 1 172 ? 4.076 6.336 -11.237 1.00 92.38 172 ILE A O 1
ATOM 1449 N N . LEU A 1 173 ? 3.205 4.284 -10.937 1.00 91.38 173 LEU A N 1
ATOM 1450 C CA . LEU A 1 173 ? 4.399 3.561 -11.370 1.00 91.38 173 LEU A CA 1
ATOM 1451 C C . LEU A 1 173 ? 4.783 3.927 -12.812 1.00 91.38 173 LEU A C 1
ATOM 1453 O O . LEU A 1 173 ? 5.943 4.245 -13.069 1.00 91.38 173 LEU A O 1
ATOM 1457 N N . SER A 1 174 ? 3.820 3.963 -13.737 1.00 87.38 174 SER A N 1
ATOM 1458 C CA . SER A 1 174 ? 4.039 4.351 -15.136 1.00 87.38 174 SER A CA 1
ATOM 1459 C C . SER A 1 174 ? 4.656 5.742 -15.257 1.00 87.38 174 SER A C 1
ATOM 1461 O O . SER A 1 174 ? 5.595 5.925 -16.028 1.00 87.38 174 SER A O 1
ATOM 1463 N N . VAL A 1 175 ? 4.118 6.723 -14.529 1.00 87.12 175 VAL A N 1
ATOM 1464 C CA . VAL A 1 175 ? 4.569 8.122 -14.579 1.00 87.12 175 VAL A CA 1
ATOM 1465 C C . VAL A 1 175 ? 5.958 8.284 -13.959 1.00 87.12 175 VAL A C 1
ATOM 1467 O O . VAL A 1 175 ? 6.738 9.122 -14.405 1.00 87.12 175 VAL A O 1
ATOM 1470 N N . SER A 1 176 ? 6.310 7.458 -12.971 1.00 85.38 176 SER A N 1
ATOM 1471 C CA . SER A 1 176 ? 7.635 7.497 -12.333 1.00 85.38 176 SER A CA 1
ATOM 1472 C C . SER A 1 176 ? 8.792 7.082 -13.263 1.00 85.38 176 SER A C 1
ATOM 1474 O O . SER A 1 176 ? 9.966 7.395 -13.004 1.00 85.38 176 SER A O 1
ATOM 1476 N N . MET A 1 177 ? 8.470 6.378 -14.352 1.00 83.31 177 MET A N 1
ATOM 1477 C CA . MET A 1 177 ? 9.416 5.833 -15.320 1.00 83.31 177 MET A CA 1
ATOM 1478 C C . MET A 1 177 ? 9.494 6.716 -16.566 1.00 83.31 177 MET A C 1
ATOM 1480 O O . MET A 1 177 ? 8.480 7.109 -17.142 1.00 83.31 177 MET A O 1
ATOM 1484 N N . ASN A 1 178 ? 10.714 6.994 -17.031 1.00 78.81 178 ASN A N 1
ATOM 1485 C CA . ASN A 1 178 ? 10.889 7.722 -18.285 1.00 78.81 178 ASN A CA 1
ATOM 1486 C C . ASN A 1 178 ? 10.633 6.789 -19.492 1.00 78.81 178 ASN A C 1
ATOM 1488 O O . ASN A 1 178 ? 10.482 5.572 -19.359 1.00 78.81 178 ASN A O 1
ATOM 1492 N N . SER A 1 179 ? 10.574 7.343 -20.702 1.00 74.94 179 SER A N 1
ATOM 1493 C CA . SER A 1 179 ? 10.330 6.547 -21.914 1.00 74.94 179 SER A CA 1
ATOM 1494 C C . SER A 1 179 ? 11.412 5.493 -22.187 1.00 74.94 179 SER A C 1
ATOM 1496 O O . SER A 1 179 ? 11.084 4.435 -22.720 1.00 74.94 179 SER A O 1
ATOM 1498 N N . ARG A 1 180 ? 12.669 5.733 -21.781 1.00 73.94 180 ARG A N 1
ATOM 1499 C CA . ARG A 1 180 ? 13.755 4.745 -21.887 1.00 73.94 180 ARG A CA 1
ATOM 1500 C C . ARG A 1 180 ? 13.508 3.573 -20.941 1.00 73.94 180 ARG A C 1
ATOM 1502 O O . ARG A 1 180 ? 13.484 2.444 -21.404 1.00 73.94 180 ARG A O 1
ATOM 1509 N N . ASP A 1 181 ? 13.228 3.827 -19.666 1.00 78.38 181 ASP A N 1
ATOM 1510 C CA . ASP A 1 181 ? 12.950 2.801 -18.652 1.00 78.38 181 ASP A CA 1
ATOM 1511 C C . ASP A 1 181 ? 11.793 1.890 -19.075 1.00 78.38 181 ASP A C 1
ATOM 1513 O O . ASP A 1 181 ? 11.881 0.667 -18.985 1.00 78.38 181 ASP A O 1
ATOM 1517 N N . ARG A 1 182 ? 10.715 2.484 -19.597 1.00 80.12 182 ARG A N 1
ATOM 1518 C CA . ARG A 1 182 ? 9.552 1.720 -20.055 1.00 80.12 182 ARG A CA 1
ATOM 1519 C C . ARG A 1 182 ? 9.854 0.892 -21.303 1.00 80.12 182 ARG A C 1
ATOM 1521 O O . ARG A 1 182 ? 9.402 -0.244 -21.393 1.00 80.12 182 ARG A O 1
ATOM 1528 N N . LEU A 1 183 ? 10.632 1.423 -22.245 1.00 75.44 183 LEU A N 1
ATOM 1529 C CA . LEU A 1 183 ? 11.076 0.680 -23.428 1.00 75.44 183 LEU A CA 1
ATOM 1530 C C . LEU A 1 183 ? 11.980 -0.498 -23.039 1.00 75.44 183 LEU A C 1
ATOM 1532 O O . LEU A 1 183 ? 11.811 -1.615 -23.519 1.00 75.44 183 LEU A O 1
ATOM 1536 N N . MET A 1 184 ? 12.918 -0.245 -22.134 1.00 75.12 184 MET A N 1
ATOM 1537 C CA . MET A 1 184 ? 13.857 -1.222 -21.595 1.00 75.12 184 MET A CA 1
ATOM 1538 C C . MET A 1 184 ? 13.139 -2.362 -20.881 1.00 75.12 184 MET A C 1
ATOM 1540 O O . MET A 1 184 ? 13.383 -3.537 -21.158 1.00 75.12 184 MET A O 1
ATOM 1544 N N . LEU A 1 185 ? 12.199 -2.006 -20.010 1.00 80.12 185 LEU A N 1
ATOM 1545 C CA . LEU A 1 185 ? 11.329 -2.951 -19.338 1.00 80.12 185 LEU A CA 1
ATOM 1546 C C . LEU A 1 185 ? 10.493 -3.740 -20.350 1.00 80.12 185 LEU A C 1
ATOM 1548 O O . LEU A 1 185 ? 10.412 -4.958 -20.247 1.00 80.12 185 LEU A O 1
ATOM 1552 N N . TRP A 1 186 ? 9.923 -3.082 -21.364 1.00 79.56 186 TRP A N 1
ATOM 1553 C CA . TRP A 1 186 ? 9.187 -3.771 -22.421 1.00 79.56 186 TRP A CA 1
ATOM 1554 C C . TRP A 1 186 ? 10.058 -4.833 -23.099 1.00 79.56 186 TRP A C 1
ATOM 1556 O O . TRP A 1 186 ? 9.632 -5.981 -23.196 1.00 79.56 186 TRP A O 1
ATOM 1566 N N . TYR A 1 187 ? 11.288 -4.500 -23.496 1.00 73.62 187 TYR A N 1
ATOM 1567 C CA . TYR A 1 187 ? 12.204 -5.470 -24.096 1.00 73.62 187 TYR A CA 1
ATOM 1568 C C . TYR A 1 187 ? 12.541 -6.612 -23.140 1.00 73.62 187 TYR A C 1
ATOM 1570 O O . TYR A 1 187 ? 12.461 -7.772 -23.533 1.00 73.62 187 TYR A O 1
ATOM 1578 N N . PHE A 1 188 ? 12.857 -6.310 -21.879 1.00 75.12 188 PHE A N 1
ATOM 1579 C CA . PHE A 1 188 ? 13.171 -7.339 -20.891 1.00 75.12 188 PHE A CA 1
ATOM 1580 C C . PHE A 1 188 ? 12.006 -8.320 -20.699 1.00 75.12 188 PHE A C 1
ATOM 1582 O O . PHE A 1 188 ? 12.212 -9.531 -20.698 1.00 75.12 188 PHE A O 1
ATOM 1589 N N . LEU A 1 189 ? 10.776 -7.812 -20.583 1.00 76.50 189 LEU A N 1
ATOM 1590 C CA . LEU A 1 189 ? 9.576 -8.623 -20.360 1.00 76.50 189 LEU A CA 1
ATOM 1591 C C . LEU A 1 189 ? 9.153 -9.424 -21.596 1.00 76.50 189 LEU A C 1
ATOM 1593 O O . LEU A 1 189 ? 8.508 -10.461 -21.465 1.00 76.50 189 LEU A O 1
ATOM 1597 N N . ASN A 1 190 ? 9.473 -8.934 -22.795 1.00 73.06 190 ASN A N 1
ATOM 1598 C CA . ASN A 1 190 ? 9.040 -9.548 -24.047 1.00 73.06 190 ASN A CA 1
ATOM 1599 C C . ASN A 1 190 ? 10.092 -10.444 -24.697 1.00 73.06 190 ASN A C 1
ATOM 1601 O O . ASN A 1 190 ? 9.711 -11.291 -25.498 1.00 73.06 190 ASN A O 1
ATOM 1605 N N . LEU A 1 191 ? 11.378 -10.280 -24.383 1.00 67.38 191 LEU A N 1
ATOM 1606 C CA . LEU A 1 191 ? 12.463 -11.004 -25.053 1.00 67.38 191 LEU A CA 1
ATOM 1607 C C . LEU A 1 191 ? 13.123 -12.094 -24.194 1.00 67.38 191 LEU A C 1
ATOM 1609 O O . LEU A 1 191 ? 13.825 -12.935 -24.747 1.00 67.38 191 LEU A O 1
ATOM 1613 N N . ARG A 1 192 ? 12.913 -12.133 -22.868 1.00 64.62 192 ARG A N 1
ATOM 1614 C CA . ARG A 1 192 ? 13.466 -13.208 -22.019 1.00 64.62 192 ARG A CA 1
ATOM 1615 C C . ARG A 1 192 ? 12.682 -14.519 -22.136 1.00 64.62 192 ARG A C 1
ATOM 1617 O O . ARG A 1 192 ? 11.459 -14.529 -22.236 1.00 64.62 192 ARG A O 1
ATOM 1624 N N . VAL A 1 193 ? 13.411 -15.626 -21.976 1.00 49.06 193 VAL A N 1
ATOM 1625 C CA . VAL A 1 193 ? 12.890 -17.006 -21.983 1.00 49.06 193 VAL A CA 1
ATOM 1626 C C . VAL A 1 193 ? 11.995 -17.316 -20.770 1.00 49.06 193 VAL A C 1
ATOM 1628 O O . VAL A 1 193 ? 11.056 -18.092 -20.895 1.00 49.06 193 VAL A O 1
ATOM 1631 N N . ASN A 1 194 ? 12.206 -16.659 -19.619 1.00 54.97 194 ASN A N 1
ATOM 1632 C CA . ASN A 1 194 ? 11.431 -16.906 -18.386 1.00 54.97 194 ASN A CA 1
ATOM 1633 C C . ASN A 1 194 ? 9.992 -16.349 -18.410 1.00 54.97 194 ASN A C 1
ATOM 1635 O O . ASN A 1 194 ? 9.286 -16.444 -17.409 1.00 54.97 194 ASN A O 1
ATOM 1639 N N . GLY A 1 195 ? 9.552 -15.794 -19.542 1.00 57.88 195 GLY A N 1
ATOM 1640 C CA . GLY A 1 195 ? 8.174 -15.369 -19.753 1.00 57.88 195 GLY A CA 1
ATOM 1641 C C . GLY A 1 195 ? 7.790 -14.071 -19.040 1.00 57.88 195 GLY A C 1
ATOM 1642 O O . GLY A 1 195 ? 8.500 -13.531 -18.190 1.00 57.88 195 GLY A O 1
ATOM 1643 N N . ARG A 1 196 ? 6.630 -13.548 -19.439 1.00 71.50 196 ARG A N 1
ATOM 1644 C CA . ARG A 1 196 ? 5.969 -12.412 -18.790 1.00 71.50 196 ARG A CA 1
ATOM 1645 C C . ARG A 1 196 ? 5.347 -12.892 -17.469 1.00 71.50 196 ARG A C 1
ATOM 1647 O O . ARG A 1 196 ? 4.839 -14.014 -17.443 1.00 71.50 196 ARG A O 1
ATOM 1654 N N . PRO A 1 197 ? 5.299 -12.072 -16.404 1.00 69.75 197 PRO A N 1
ATOM 1655 C CA . PRO A 1 197 ? 4.498 -12.407 -15.231 1.00 69.75 197 PRO A CA 1
ATOM 1656 C C . PRO A 1 197 ? 3.045 -12.656 -15.614 1.00 69.75 197 PRO A C 1
ATOM 1658 O O . PRO A 1 197 ? 2.536 -12.033 -16.546 1.00 69.75 197 PRO A O 1
ATOM 1661 N N . ILE A 1 198 ? 2.352 -13.476 -14.826 1.00 71.81 198 ILE A N 1
ATOM 1662 C CA . ILE A 1 198 ? 0.907 -13.720 -14.979 1.00 71.81 198 ILE A CA 1
ATOM 1663 C C . ILE A 1 198 ? 0.138 -12.389 -15.016 1.00 71.81 198 ILE A C 1
ATOM 1665 O O . ILE A 1 198 ? -0.740 -12.182 -15.848 1.00 71.81 198 ILE A O 1
ATOM 1669 N N . ILE A 1 199 ? 0.555 -11.442 -14.178 1.00 72.88 199 ILE A N 1
ATOM 1670 C CA . ILE A 1 199 ? -0.057 -10.119 -14.026 1.00 72.88 199 ILE A CA 1
ATOM 1671 C C . ILE A 1 199 ? 0.330 -9.109 -15.122 1.00 72.88 199 ILE A C 1
ATOM 1673 O O . ILE A 1 199 ? -0.127 -7.968 -15.103 1.00 72.88 199 ILE A O 1
ATOM 1677 N N . TYR A 1 200 ? 1.156 -9.499 -16.101 1.00 78.75 200 TYR A N 1
ATOM 1678 C CA . TYR A 1 200 ? 1.607 -8.612 -17.179 1.00 78.75 200 TYR A CA 1
ATOM 1679 C C . TYR A 1 200 ? 0.450 -8.027 -17.981 1.00 78.75 200 TYR A C 1
ATOM 1681 O O . TYR A 1 200 ? 0.461 -6.840 -18.299 1.00 78.75 200 TYR A O 1
ATOM 1689 N N . ALA A 1 201 ? -0.549 -8.848 -18.318 1.00 78.12 201 ALA A N 1
ATOM 1690 C CA . ALA A 1 201 ? -1.693 -8.397 -19.104 1.00 78.12 201 ALA A CA 1
ATOM 1691 C C . ALA A 1 201 ? -2.419 -7.230 -18.414 1.00 78.12 201 ALA A C 1
ATOM 1693 O O . ALA A 1 201 ? -2.743 -6.250 -19.082 1.00 78.12 201 ALA A O 1
ATOM 1694 N N . THR A 1 202 ? -2.548 -7.297 -17.086 1.00 79.25 202 THR A N 1
ATOM 1695 C CA . THR A 1 202 ? -3.221 -6.305 -16.240 1.00 79.25 202 THR A CA 1
ATOM 1696 C C . THR A 1 202 ? -2.554 -4.932 -16.301 1.00 79.25 202 THR A C 1
ATOM 1698 O O . THR A 1 202 ? -3.220 -3.934 -16.550 1.00 79.25 202 THR A O 1
ATOM 1701 N N . TYR A 1 203 ? -1.229 -4.850 -16.133 1.00 80.31 203 TYR A N 1
ATOM 1702 C CA . TYR A 1 203 ? -0.546 -3.549 -16.067 1.00 80.31 203 TYR A CA 1
ATOM 1703 C C . TYR A 1 203 ? 0.055 -3.086 -17.401 1.00 80.31 203 TYR A C 1
ATOM 1705 O O . TYR A 1 203 ? 0.371 -1.905 -17.555 1.00 80.31 203 TYR A O 1
ATOM 1713 N N . SER A 1 204 ? 0.262 -3.985 -18.370 1.00 79.25 204 SER A N 1
ATOM 1714 C CA . SER A 1 204 ? 1.008 -3.679 -19.603 1.00 79.25 204 SER A CA 1
ATOM 1715 C C . SER A 1 204 ? 0.391 -2.536 -20.406 1.00 79.25 204 SER A C 1
ATOM 1717 O O . SER A 1 204 ? 1.119 -1.677 -20.903 1.00 79.25 204 SER A O 1
ATOM 1719 N N . GLN A 1 205 ? -0.939 -2.483 -20.487 1.00 80.31 205 GLN A N 1
ATOM 1720 C CA . GLN A 1 205 ? -1.656 -1.447 -21.230 1.00 80.31 205 GLN A CA 1
ATOM 1721 C C . GLN A 1 205 ? -1.501 -0.060 -20.601 1.00 80.31 205 GLN A C 1
ATOM 1723 O O . GLN A 1 205 ? -1.510 0.939 -21.317 1.00 80.31 205 GLN A O 1
ATOM 1728 N N . VAL A 1 206 ? -1.334 0.001 -19.277 1.00 83.12 206 VAL A N 1
ATOM 1729 C CA . VAL A 1 206 ? -1.154 1.242 -18.515 1.00 83.12 206 VAL A CA 1
ATOM 1730 C C . VAL A 1 206 ? 0.306 1.677 -18.564 1.00 83.12 206 VAL A C 1
ATOM 1732 O O . VAL A 1 206 ? 0.610 2.787 -18.996 1.00 83.12 206 VAL A O 1
ATOM 1735 N N . ILE A 1 207 ? 1.217 0.776 -18.187 1.00 82.12 207 ILE A N 1
ATOM 1736 C CA . ILE A 1 207 ? 2.653 1.049 -18.087 1.00 82.12 207 ILE A CA 1
ATOM 1737 C C . ILE A 1 207 ? 3.247 1.393 -19.455 1.00 82.12 207 ILE A C 1
ATOM 1739 O O . ILE A 1 207 ? 4.026 2.338 -19.574 1.00 82.12 207 ILE A O 1
ATOM 1743 N N . PHE A 1 208 ? 2.873 0.663 -20.507 1.00 80.19 208 PHE A N 1
ATOM 1744 C CA . PHE A 1 208 ? 3.425 0.858 -21.849 1.00 80.19 208 PHE A CA 1
ATOM 1745 C C . PHE A 1 208 ? 2.568 1.773 -22.730 1.00 80.19 208 PHE A C 1
ATOM 1747 O O . PHE A 1 208 ? 2.827 1.905 -23.928 1.00 80.19 208 PHE A O 1
ATOM 1754 N N . LYS A 1 209 ? 1.574 2.459 -22.150 1.00 78.75 209 LYS A N 1
ATOM 1755 C CA . LYS A 1 209 ? 0.717 3.387 -22.889 1.00 78.75 209 LYS A CA 1
ATOM 1756 C C . LYS A 1 209 ? 1.542 4.484 -23.562 1.00 78.75 209 LYS A C 1
ATOM 1758 O O . LYS A 1 209 ? 2.358 5.159 -22.929 1.00 78.75 209 LYS A O 1
ATOM 1763 N N . GLY A 1 210 ? 1.298 4.684 -24.856 1.00 66.69 210 GLY A N 1
ATOM 1764 C CA . GLY A 1 210 ? 1.966 5.717 -25.650 1.00 66.69 210 GLY A CA 1
ATOM 1765 C C . GLY A 1 210 ? 3.412 5.392 -26.036 1.00 66.69 210 GLY A C 1
ATOM 1766 O O . GLY A 1 210 ? 4.029 6.187 -26.745 1.00 66.69 210 GLY A O 1
ATOM 1767 N N . LEU A 1 211 ? 3.951 4.231 -25.642 1.00 67.00 211 LEU A N 1
ATOM 1768 C CA . LEU A 1 211 ? 5.160 3.713 -26.272 1.00 67.00 211 LEU A CA 1
ATOM 1769 C C . LEU A 1 211 ? 4.787 3.266 -27.678 1.00 67.00 211 LEU A C 1
ATOM 1771 O O . LEU A 1 211 ? 4.072 2.285 -27.868 1.00 67.00 211 LEU A O 1
ATOM 1775 N N . LYS A 1 212 ? 5.266 4.009 -28.674 1.00 55.44 212 LYS A N 1
ATOM 1776 C CA . LYS A 1 212 ? 5.206 3.564 -30.062 1.00 55.44 212 LYS A CA 1
ATOM 1777 C C . LYS A 1 212 ? 6.179 2.401 -30.193 1.00 55.44 212 LYS A C 1
ATOM 1779 O O . LYS A 1 212 ? 7.377 2.609 -30.358 1.00 55.44 212 LYS A O 1
ATOM 1784 N N . THR A 1 213 ? 5.680 1.182 -30.057 1.00 49.88 213 THR A N 1
ATOM 1785 C CA . THR A 1 213 ? 6.440 -0.009 -30.419 1.00 49.88 213 THR A CA 1
ATOM 1786 C C . THR A 1 213 ? 6.802 0.107 -31.898 1.00 49.88 213 THR A C 1
ATOM 1788 O O . THR A 1 213 ? 5.910 0.243 -32.730 1.00 49.88 213 THR A O 1
ATOM 1791 N N . PHE A 1 214 ? 8.099 0.071 -32.201 1.00 54.41 214 PHE A N 1
ATOM 1792 C CA . PHE A 1 214 ? 8.655 -0.047 -33.554 1.00 54.41 214 PHE A CA 1
ATOM 1793 C C . PHE A 1 214 ? 8.284 1.077 -34.526 1.00 54.41 214 PHE A C 1
ATOM 1795 O O . PHE A 1 214 ? 7.474 0.906 -35.431 1.00 54.41 214 PHE A O 1
ATOM 1802 N N . HIS A 1 215 ? 8.968 2.215 -34.425 1.00 41.44 215 HIS A N 1
ATOM 1803 C CA . HIS A 1 215 ? 9.146 3.056 -35.605 1.00 41.44 215 HIS A CA 1
ATOM 1804 C C . HIS A 1 215 ? 10.495 3.771 -35.559 1.00 41.44 215 HIS A C 1
ATOM 1806 O O . HIS A 1 215 ? 11.053 3.993 -34.482 1.00 41.44 215 HIS A O 1
ATOM 1812 N N . LYS A 1 216 ? 10.981 4.207 -36.729 1.00 43.47 216 LYS A N 1
ATOM 1813 C CA . LYS A 1 216 ? 12.165 5.069 -36.953 1.00 43.47 216 LYS A CA 1
ATOM 1814 C C . LYS A 1 216 ? 12.258 6.311 -36.029 1.00 43.47 216 LYS A C 1
ATOM 1816 O O . LYS A 1 216 ? 13.263 7.011 -36.036 1.00 43.47 216 LYS A O 1
ATOM 1821 N N . SER A 1 217 ? 11.236 6.576 -35.211 1.00 42.59 217 SER A N 1
ATOM 1822 C CA . SER A 1 217 ? 11.159 7.597 -34.163 1.00 42.59 217 SER A CA 1
ATOM 1823 C C . SER A 1 217 ? 12.021 7.345 -32.919 1.00 42.59 217 SER A C 1
ATOM 1825 O O . SER A 1 217 ? 12.108 8.237 -32.083 1.00 42.59 217 SER A O 1
ATOM 1827 N N . HIS A 1 218 ? 12.679 6.191 -32.766 1.00 51.47 218 HIS A N 1
ATOM 1828 C CA . HIS A 1 218 ? 13.595 5.968 -31.634 1.00 51.47 218 HIS A CA 1
ATOM 1829 C C . HIS A 1 218 ? 14.781 6.952 -31.607 1.00 51.47 218 HIS A C 1
ATOM 1831 O O . HIS A 1 218 ? 15.300 7.242 -30.534 1.00 51.47 218 HIS A O 1
ATOM 1837 N N . LYS A 1 219 ? 15.142 7.542 -32.756 1.00 43.22 219 LYS A N 1
ATOM 1838 C CA . LYS A 1 219 ? 16.146 8.614 -32.842 1.00 43.22 219 LYS A CA 1
ATOM 1839 C C . LYS A 1 219 ? 15.724 9.889 -32.091 1.00 43.22 219 LYS A C 1
ATOM 1841 O O . LYS A 1 219 ? 16.554 10.501 -31.436 1.00 43.22 219 LYS A O 1
ATOM 1846 N N . ALA A 1 220 ? 14.434 10.235 -32.099 1.00 39.53 220 ALA A N 1
ATOM 1847 C CA . ALA A 1 220 ? 13.922 11.451 -31.455 1.00 39.53 220 ALA A CA 1
ATOM 1848 C C . ALA A 1 220 ? 13.928 11.382 -29.914 1.00 39.53 220 ALA A C 1
ATOM 1850 O O . ALA A 1 220 ? 13.932 12.410 -29.253 1.00 39.53 220 ALA A O 1
ATOM 1851 N N . LEU A 1 221 ? 13.949 10.174 -29.338 1.00 39.38 221 LEU A N 1
ATOM 1852 C CA . LEU A 1 221 ? 14.019 9.940 -27.887 1.00 39.38 221 LEU A CA 1
ATOM 1853 C C . LEU A 1 221 ? 15.443 10.030 -27.315 1.00 39.38 221 LEU A C 1
ATOM 1855 O O . LEU A 1 221 ? 15.611 10.024 -26.099 1.00 39.38 221 LEU A O 1
ATOM 1859 N N . LEU A 1 222 ? 16.454 10.074 -28.186 1.00 37.09 222 LEU A N 1
ATOM 1860 C CA . LEU A 1 222 ? 17.865 10.258 -27.831 1.00 37.09 222 LEU A CA 1
ATOM 1861 C C . LEU A 1 222 ? 18.298 11.729 -27.920 1.00 37.09 222 LEU A C 1
ATOM 1863 O O . LEU A 1 222 ? 19.359 12.078 -27.413 1.00 37.09 222 LEU A O 1
ATOM 1867 N N . GLU A 1 223 ? 17.482 12.572 -28.556 1.00 35.78 223 GLU A N 1
ATOM 1868 C CA . GLU A 1 223 ? 17.723 14.008 -28.749 1.00 35.78 223 GLU A CA 1
ATOM 1869 C C . GLU A 1 223 ? 16.955 14.883 -27.724 1.00 35.78 223 GLU A C 1
ATOM 1871 O O . GLU A 1 223 ? 17.020 16.107 -27.806 1.00 35.78 223 GLU A O 1
ATOM 1876 N N . SER A 1 224 ? 16.264 14.273 -26.743 1.00 33.31 224 SER A N 1
ATOM 1877 C CA . SER A 1 224 ? 15.558 14.930 -25.619 1.00 33.31 224 SER A CA 1
ATOM 1878 C C . SER A 1 224 ? 16.149 14.557 -24.262 1.00 33.31 224 SER A C 1
ATOM 1880 O O . SER A 1 224 ? 16.322 15.458 -23.417 1.00 33.31 224 SER A O 1
#

Secondary structure (DSSP, 8-state):
-HHHHHHHHHHHHHHHHHHHHHHHHHHHHHHHHHHHHHHHHHHHHHHHHHHHHHHHHHHHHHHHHHHHHHHHHHHHHHHHHHHHHHHHHHHHHS-HHHHHHHHHHHHHHHTT-----HHHHHHHHHHHTTS-SHHHHHHHHHHHHHHHHHHHHHHHHHH---HHHHHHHHHHHHHHS-HHHHHHHHHHHHH-TT---TTHHHHHHHHTTT---S-GGGGGGS--